Protein AF-A0A1E5V213-F1 (afdb_monomer_lite)

InterPro domains:
  IPR003428 Mitochondrial glycoprotein [PF02330] (109-192)
  IPR003428 Mitochondrial glycoprotein [PTHR10826] (112-193)
  IPR036561 Mitochondrial glycoprotein superfamily [G3DSA:3.10.280.10] (108-192)
  IPR036561 Mitochondrial glycoprotein superfamily [SSF54529] (109-192)

Radius of gyration: 32.39 Å; chains: 1; bounding box: 58×70×111 Å

pLDDT: mean 71.24, std 21.69, range [33.03, 98.0]

Sequence (194 aa):
MAFVSATAAASAFATLLISVPSAARAGAGAGVCPLPRRPILAPLCAVKGSNSVPVELESKVKGKKKKGSGAGNLPGALEVEIREAQEYLDSDQQEPIPENFPFEILDEDAFREEITIDDMLIVEKTEDDGEEKFPYEGPEFTELPVNVQKGLFKYLEQRGITLSATNYMHDYMVTKQAQEYIRWMTKLKDFVRQ

Structure (mmCIF, N/CA/C/O backbone):
data_AF-A0A1E5V213-F1
#
_entry.id   AF-A0A1E5V213-F1
#
loop_
_atom_site.group_PDB
_atom_site.id
_atom_site.type_symbol
_atom_site.label_atom_id
_atom_site.label_alt_id
_atom_site.label_comp_id
_atom_site.label_asym_id
_atom_site.label_entity_id
_atom_site.label_seq_id
_atom_site.pdbx_PDB_ins_code
_atom_site.Cartn_x
_atom_site.Cartn_y
_atom_site.Cartn_z
_atom_site.occupancy
_atom_site.B_iso_or_equiv
_atom_site.auth_seq_id
_atom_site.auth_comp_id
_atom_site.auth_asym_id
_atom_site.auth_atom_id
_atom_site.pdbx_PDB_model_num
ATOM 1 N N . MET A 1 1 ? 28.187 -7.361 63.265 1.00 45.62 1 MET A N 1
ATOM 2 C CA . MET A 1 1 ? 28.576 -7.556 61.854 1.00 45.62 1 MET A CA 1
ATOM 3 C C . MET A 1 1 ? 28.328 -9.011 61.502 1.00 45.62 1 MET A C 1
ATOM 5 O O . MET A 1 1 ? 29.011 -9.864 62.047 1.00 45.62 1 MET A O 1
ATOM 9 N N . ALA A 1 2 ? 27.312 -9.297 60.691 1.00 44.91 2 ALA A N 1
ATOM 10 C CA . ALA A 1 2 ? 27.028 -10.639 60.194 1.00 44.91 2 ALA A CA 1
ATOM 11 C C . ALA A 1 2 ? 26.656 -10.514 58.714 1.00 44.91 2 ALA A C 1
ATOM 13 O O . ALA A 1 2 ? 25.712 -9.808 58.365 1.00 44.91 2 ALA A O 1
ATOM 14 N N . PHE A 1 3 ? 27.478 -11.128 57.869 1.00 44.41 3 PHE A N 1
ATOM 15 C CA . PHE A 1 3 ? 27.312 -11.190 56.425 1.00 44.41 3 PHE A CA 1
ATOM 16 C C . PHE A 1 3 ? 26.165 -12.146 56.094 1.00 44.41 3 PHE A C 1
ATOM 18 O O . PHE A 1 3 ? 26.171 -13.288 56.550 1.00 44.41 3 PHE A O 1
ATOM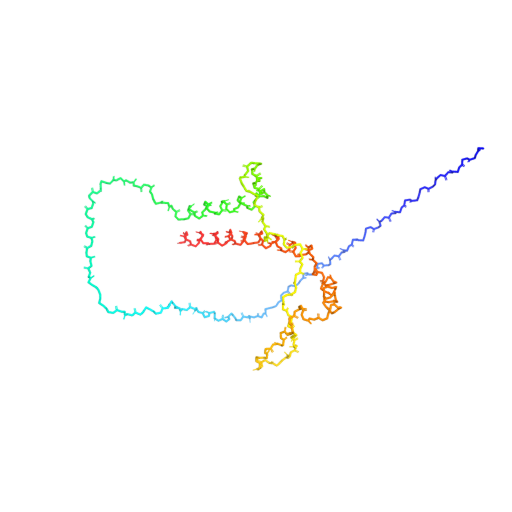 25 N N . VAL A 1 4 ? 25.204 -11.697 55.287 1.00 53.47 4 VAL A N 1
ATOM 26 C CA . VAL A 1 4 ? 24.221 -12.579 54.649 1.00 53.47 4 VAL A CA 1
ATOM 27 C C . VAL A 1 4 ? 24.616 -12.716 53.185 1.00 53.47 4 VAL A C 1
ATOM 29 O O . VAL A 1 4 ? 24.734 -11.734 52.457 1.00 53.47 4 VAL A O 1
ATOM 32 N N . SER A 1 5 ? 24.906 -13.960 52.819 1.00 49.53 5 SER A N 1
ATOM 33 C CA . SER A 1 5 ? 25.401 -14.406 51.521 1.00 49.53 5 SER A CA 1
ATOM 34 C C . SER A 1 5 ? 24.288 -14.416 50.470 1.00 49.53 5 SER A C 1
ATOM 36 O O . SER A 1 5 ? 23.166 -14.839 50.754 1.00 49.53 5 SER A O 1
ATOM 38 N N . ALA A 1 6 ? 24.614 -13.982 49.253 1.00 50.09 6 ALA A N 1
ATOM 39 C CA . ALA A 1 6 ? 23.757 -14.068 48.078 1.00 50.09 6 ALA A CA 1
ATOM 40 C C . ALA A 1 6 ? 23.869 -15.462 47.432 1.00 50.09 6 ALA A C 1
ATOM 42 O O . ALA A 1 6 ? 24.968 -15.972 47.229 1.00 50.09 6 ALA A O 1
ATOM 43 N N . THR A 1 7 ? 22.737 -16.066 47.070 1.00 55.94 7 THR A N 1
ATOM 44 C CA . THR A 1 7 ? 22.678 -17.241 46.186 1.00 55.94 7 THR A CA 1
ATOM 45 C C . THR A 1 7 ? 21.964 -16.843 44.903 1.00 55.94 7 THR A C 1
ATOM 47 O O . THR A 1 7 ? 20.811 -16.419 44.930 1.00 55.94 7 THR A O 1
ATOM 50 N N . ALA A 1 8 ? 22.679 -16.965 43.785 1.00 44.62 8 ALA A N 1
ATOM 51 C CA . ALA A 1 8 ? 22.157 -16.813 42.437 1.00 44.62 8 ALA A CA 1
ATOM 52 C C . ALA A 1 8 ? 21.662 -18.177 41.934 1.00 44.62 8 ALA A C 1
ATOM 54 O O . ALA A 1 8 ? 22.422 -19.145 41.927 1.00 44.62 8 ALA A O 1
ATOM 55 N N . ALA A 1 9 ? 20.402 -18.254 41.506 1.00 49.41 9 ALA A N 1
ATOM 56 C CA . ALA A 1 9 ? 19.849 -19.419 40.825 1.00 49.41 9 ALA A CA 1
ATOM 57 C C . ALA A 1 9 ? 19.765 -19.125 39.320 1.00 49.41 9 ALA A C 1
ATOM 59 O O . ALA A 1 9 ? 19.026 -18.242 38.892 1.00 49.41 9 ALA A O 1
ATOM 60 N N . ALA A 1 10 ? 20.549 -19.852 38.526 1.00 49.38 10 ALA A N 1
ATOM 61 C CA . ALA A 1 10 ? 20.502 -19.813 37.071 1.00 49.38 10 ALA A CA 1
ATOM 62 C C . ALA A 1 10 ? 19.335 -20.680 36.564 1.00 49.38 10 ALA A C 1
ATOM 64 O O . ALA A 1 10 ? 19.297 -21.880 36.832 1.00 49.38 10 ALA A O 1
ATOM 65 N N . SER A 1 11 ? 18.383 -20.092 35.833 1.00 52.41 11 SER A N 1
ATOM 66 C CA . SER A 1 11 ? 17.314 -20.836 35.157 1.00 52.41 11 SER A CA 1
ATOM 67 C C . SER A 1 11 ? 17.730 -21.156 33.719 1.00 52.41 11 SER A C 1
ATOM 69 O O . SER A 1 11 ? 17.902 -20.251 32.902 1.00 52.41 11 SER A O 1
ATOM 71 N N . ALA A 1 12 ? 17.886 -22.441 33.406 1.00 49.59 12 ALA A N 1
ATOM 72 C CA . ALA A 1 12 ? 18.128 -22.926 32.051 1.00 49.59 12 ALA A CA 1
ATOM 73 C C . ALA A 1 12 ? 16.838 -22.838 31.217 1.00 49.59 12 ALA A C 1
ATOM 75 O O . ALA A 1 12 ? 15.826 -23.442 31.568 1.00 49.59 12 ALA A O 1
ATOM 76 N N . PHE A 1 13 ? 16.873 -22.095 30.109 1.00 50.44 13 PHE A N 1
ATOM 77 C CA . PHE A 1 13 ? 15.801 -22.084 29.112 1.00 50.44 13 PHE A CA 1
ATOM 78 C C . PHE A 1 13 ? 16.027 -23.261 28.155 1.00 50.44 13 PHE A C 1
ATOM 80 O O . PHE A 1 13 ? 16.992 -23.281 27.393 1.00 50.44 13 PHE A O 1
ATOM 87 N N . ALA A 1 14 ? 15.167 -24.274 28.238 1.00 50.03 14 ALA A N 1
ATOM 88 C CA . ALA A 1 14 ? 15.182 -25.412 27.329 1.00 50.03 14 ALA A CA 1
ATOM 89 C C . ALA A 1 14 ? 14.636 -24.988 25.955 1.00 50.03 14 ALA A C 1
ATOM 91 O O . ALA A 1 14 ? 13.493 -24.552 25.832 1.00 50.03 14 ALA A O 1
ATOM 92 N N . THR A 1 15 ? 15.457 -25.113 24.917 1.00 49.22 15 THR A N 1
ATOM 93 C CA . THR A 1 15 ? 15.076 -24.914 23.517 1.00 49.22 15 THR A CA 1
ATOM 94 C C . THR A 1 15 ? 14.225 -26.089 23.029 1.00 49.22 15 THR A C 1
ATOM 96 O O . THR A 1 15 ? 14.705 -27.211 22.883 1.00 49.22 15 THR A O 1
ATOM 99 N N . LEU A 1 16 ? 12.943 -25.832 22.755 1.00 49.44 16 LEU A N 1
ATOM 100 C CA . LEU A 1 16 ? 12.055 -26.766 22.061 1.00 49.44 16 LEU A CA 1
ATOM 101 C C . LEU A 1 16 ? 12.321 -26.686 20.550 1.00 49.44 16 LEU A C 1
ATOM 103 O O . LEU A 1 16 ? 11.914 -25.738 19.883 1.00 49.44 16 LEU A O 1
ATOM 107 N N . LEU A 1 17 ? 13.020 -27.685 20.011 1.00 52.16 17 LEU A N 1
ATOM 108 C CA . LEU A 1 17 ? 13.173 -27.880 18.570 1.00 52.16 17 LEU A CA 1
ATOM 109 C C . LEU A 1 17 ? 11.899 -28.531 18.018 1.00 52.16 17 LEU A C 1
ATOM 111 O O . LEU A 1 17 ? 11.637 -29.709 18.262 1.00 52.16 17 LEU A O 1
ATOM 115 N N . ILE A 1 18 ? 11.104 -27.766 17.272 1.00 48.41 18 ILE A N 1
ATOM 116 C CA . ILE A 1 18 ? 9.956 -28.291 16.527 1.00 48.41 18 ILE A CA 1
ATOM 117 C C . ILE A 1 18 ? 10.491 -28.963 15.258 1.00 48.41 18 ILE A C 1
ATOM 119 O O . ILE A 1 18 ? 10.960 -28.311 14.328 1.00 48.41 18 ILE A O 1
ATOM 123 N N . SER A 1 19 ? 10.449 -30.294 15.253 1.00 41.88 19 SER A N 1
ATOM 124 C CA . SER A 1 19 ? 10.748 -31.141 14.100 1.00 41.88 19 SER A CA 1
ATOM 125 C C . SER A 1 19 ? 9.571 -31.108 13.119 1.00 41.88 19 SER A C 1
ATOM 127 O O . SER A 1 19 ? 8.451 -31.463 13.482 1.00 41.88 19 SER A O 1
ATOM 129 N N . VAL A 1 20 ? 9.816 -30.676 11.880 1.00 53.53 20 VAL A N 1
ATOM 130 C CA . VAL A 1 20 ? 8.844 -30.752 10.779 1.00 53.53 20 VAL A CA 1
ATOM 131 C C . VAL A 1 20 ? 9.075 -32.064 10.018 1.00 53.53 20 VAL A C 1
ATOM 133 O O . VAL A 1 20 ? 10.189 -32.279 9.533 1.00 53.53 20 VAL A O 1
ATOM 136 N N . PRO A 1 21 ? 8.073 -32.952 9.877 1.00 49.56 21 PRO A N 1
ATOM 137 C CA . PRO A 1 21 ? 8.229 -34.144 9.061 1.00 49.56 21 PRO A CA 1
ATOM 138 C C . PRO A 1 21 ? 8.134 -33.805 7.568 1.00 49.56 21 PRO A C 1
ATOM 140 O O . PRO A 1 21 ? 7.175 -33.200 7.093 1.00 49.56 21 PRO A O 1
ATOM 143 N N . SER A 1 22 ? 9.150 -34.252 6.833 1.00 41.03 22 SER A N 1
ATOM 144 C CA . SER A 1 22 ? 9.181 -34.337 5.375 1.00 41.03 22 SER A CA 1
ATOM 145 C C . SER A 1 22 ? 8.297 -35.497 4.910 1.00 41.03 22 SER A C 1
ATOM 147 O O . SER A 1 22 ? 8.517 -36.641 5.309 1.00 41.03 22 SER A O 1
ATOM 149 N N . ALA A 1 23 ? 7.310 -35.213 4.059 1.00 45.88 23 ALA A N 1
ATOM 150 C CA . ALA A 1 23 ? 6.500 -36.223 3.388 1.00 45.88 23 ALA A CA 1
ATOM 151 C C . ALA A 1 23 ? 6.663 -36.086 1.870 1.00 45.88 23 ALA A C 1
ATOM 153 O O . ALA A 1 23 ? 6.083 -35.212 1.231 1.00 45.88 23 ALA A 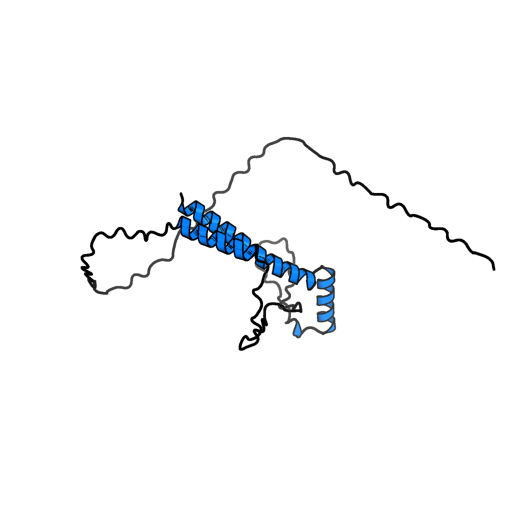O 1
ATOM 154 N N . ALA A 1 24 ? 7.467 -36.981 1.300 1.00 40.44 24 ALA A N 1
ATOM 155 C CA . ALA A 1 24 ? 7.535 -37.241 -0.129 1.00 40.44 24 ALA A CA 1
ATOM 156 C C . ALA A 1 24 ? 6.692 -38.481 -0.464 1.00 40.44 24 ALA A C 1
ATOM 158 O O . ALA A 1 24 ? 6.884 -39.530 0.149 1.00 40.44 24 ALA A O 1
ATOM 159 N N . ARG A 1 25 ? 5.794 -38.359 -1.451 1.00 41.91 25 ARG A N 1
ATOM 160 C CA . ARG A 1 25 ? 5.299 -39.409 -2.375 1.00 41.91 25 ARG A CA 1
ATOM 161 C C . ARG A 1 25 ? 4.272 -38.754 -3.312 1.00 41.91 25 ARG A C 1
ATOM 163 O O . ARG A 1 25 ? 3.269 -38.238 -2.851 1.00 41.91 25 ARG A O 1
ATOM 170 N N . ALA A 1 26 ? 4.605 -38.490 -4.574 1.00 33.03 26 ALA A N 1
ATOM 171 C CA . ALA A 1 26 ? 4.600 -39.413 -5.716 1.00 33.03 26 ALA A CA 1
ATOM 172 C C . ALA A 1 26 ? 3.190 -39.867 -6.155 1.00 33.03 26 ALA A C 1
ATOM 174 O O . ALA A 1 26 ? 2.663 -40.842 -5.634 1.00 33.03 26 ALA A O 1
ATOM 175 N N . GLY A 1 27 ? 2.678 -39.185 -7.190 1.00 34.81 27 GLY A N 1
ATOM 176 C CA . GLY A 1 27 ? 2.024 -39.785 -8.361 1.00 34.81 27 GLY A CA 1
ATOM 177 C C . GLY A 1 27 ? 0.526 -40.093 -8.295 1.00 34.81 27 GLY A C 1
ATOM 178 O O . GLY A 1 27 ? 0.130 -41.056 -7.658 1.00 34.81 27 GLY A O 1
ATOM 179 N N . ALA A 1 28 ? -0.271 -39.370 -9.089 1.00 38.12 28 ALA A N 1
ATOM 180 C CA . ALA A 1 28 ? -1.232 -39.927 -10.057 1.00 38.12 28 ALA A CA 1
ATOM 181 C C . ALA A 1 28 ? -1.963 -38.780 -10.774 1.00 38.12 28 ALA A C 1
ATOM 183 O O . ALA A 1 28 ? -2.358 -37.797 -10.155 1.00 38.12 28 ALA A O 1
ATOM 184 N N . GLY A 1 29 ? -2.082 -38.891 -12.096 1.00 37.91 29 GLY A N 1
ATOM 185 C CA . GLY A 1 29 ? -2.624 -37.853 -12.962 1.00 37.91 29 GLY A CA 1
ATOM 186 C C . GLY A 1 29 ? -4.140 -37.678 -12.875 1.00 37.91 29 GLY A C 1
ATOM 187 O O . GLY A 1 29 ? -4.888 -38.629 -12.677 1.00 37.91 29 GLY A O 1
ATOM 188 N N . ALA A 1 30 ? -4.573 -36.451 -13.138 1.00 44.12 30 ALA A N 1
ATOM 189 C CA . ALA A 1 30 ? -5.883 -36.138 -13.684 1.00 44.12 30 ALA A CA 1
ATOM 190 C C . ALA A 1 30 ? -5.705 -34.906 -14.578 1.00 44.12 30 ALA A C 1
ATOM 192 O O . ALA A 1 30 ? -5.242 -33.858 -14.128 1.00 44.12 30 ALA A O 1
ATOM 193 N N . GLY A 1 31 ? -5.976 -35.076 -15.872 1.00 40.81 31 GLY A N 1
ATOM 194 C CA . GLY A 1 31 ? -5.899 -34.013 -16.862 1.00 40.81 31 GLY A CA 1
ATOM 195 C C . GLY A 1 31 ? -6.952 -32.949 -16.583 1.00 40.81 31 GLY A C 1
ATOM 196 O O . GLY A 1 31 ? -8.145 -33.238 -16.585 1.00 40.81 31 GLY A O 1
ATOM 197 N N . VAL A 1 32 ? -6.502 -31.717 -16.372 1.00 41.78 32 VAL A N 1
ATOM 198 C CA . VAL A 1 32 ? -7.363 -30.537 -16.369 1.00 41.78 32 VAL A CA 1
ATOM 199 C C . VAL A 1 32 ? -7.188 -29.858 -17.720 1.00 41.78 32 VAL A C 1
ATOM 201 O O . VAL A 1 32 ? -6.111 -29.362 -18.051 1.00 41.78 32 VAL A O 1
ATOM 204 N N . CYS A 1 33 ? -8.246 -29.898 -18.527 1.00 45.31 33 CYS A N 1
ATOM 205 C CA . CYS A 1 33 ? -8.347 -29.181 -19.790 1.00 45.31 33 CYS A CA 1
ATOM 206 C C . CYS A 1 33 ? -8.250 -27.664 -19.540 1.00 45.31 33 CYS A C 1
ATOM 208 O O . CYS A 1 33 ? -9.067 -27.130 -18.787 1.00 45.31 33 CYS A O 1
ATOM 210 N N . PRO A 1 34 ? -7.318 -26.933 -20.174 1.00 44.84 34 PRO A N 1
ATOM 211 C CA . PRO A 1 34 ? -7.336 -25.478 -20.137 1.00 44.84 34 PRO A CA 1
ATOM 212 C C . PRO A 1 34 ? -8.502 -24.963 -20.991 1.00 44.84 34 PRO A C 1
ATOM 214 O O . PRO A 1 34 ? -8.556 -25.203 -22.198 1.00 44.84 34 PRO A O 1
ATOM 217 N N . LEU A 1 35 ? -9.439 -24.255 -20.361 1.00 51.28 35 LEU A N 1
ATOM 218 C CA . LEU A 1 35 ? -10.490 -23.499 -21.044 1.00 51.28 35 LEU A CA 1
ATOM 219 C C . LEU A 1 35 ? -9.864 -22.427 -21.961 1.00 51.28 35 LEU A C 1
ATOM 221 O O . LEU A 1 35 ? -8.901 -21.764 -21.558 1.00 51.28 35 LEU A O 1
ATOM 225 N N . PRO A 1 36 ? -10.394 -22.213 -23.179 1.00 44.53 36 PRO A N 1
ATOM 226 C CA . PRO A 1 36 ? -9.850 -21.229 -24.103 1.00 44.53 36 PRO A CA 1
ATOM 227 C C . PRO A 1 36 ? -10.092 -19.810 -23.576 1.00 44.53 36 PRO A C 1
ATOM 229 O O . PRO A 1 36 ? -11.229 -19.348 -23.459 1.00 44.53 36 PRO A O 1
ATOM 232 N N . ARG A 1 37 ? -9.000 -19.097 -23.278 1.00 49.28 37 ARG A N 1
ATOM 233 C CA . ARG A 1 37 ? -9.014 -17.653 -23.024 1.00 49.28 37 ARG A CA 1
ATOM 234 C C . ARG A 1 37 ? -9.517 -16.942 -24.279 1.00 49.28 37 ARG A C 1
ATOM 236 O O . ARG A 1 37 ? -8.886 -17.006 -25.332 1.00 49.28 37 ARG A O 1
ATOM 243 N N . ARG A 1 38 ? -10.667 -16.281 -24.157 1.00 48.47 38 ARG A N 1
ATOM 244 C CA . ARG A 1 38 ? -11.228 -15.419 -25.200 1.00 48.47 38 ARG A CA 1
ATOM 245 C C . ARG A 1 38 ? -10.280 -14.233 -25.434 1.00 48.47 38 ARG A C 1
ATOM 247 O O . ARG A 1 38 ? -9.925 -13.569 -24.460 1.00 48.47 38 ARG A O 1
ATOM 254 N N . PRO A 1 39 ? -9.875 -13.942 -26.679 1.00 44.28 39 PRO A N 1
ATOM 255 C CA . PRO A 1 39 ? -9.173 -12.706 -26.987 1.00 44.28 39 PRO A CA 1
ATOM 256 C C . PRO A 1 39 ? -10.162 -11.538 -26.906 1.00 44.28 39 PRO A C 1
ATOM 258 O O . PRO A 1 39 ? -11.197 -11.544 -27.572 1.00 44.28 39 PRO A O 1
ATOM 261 N N . ILE A 1 40 ? -9.849 -10.536 -26.086 1.00 53.84 40 ILE A N 1
ATOM 262 C CA . ILE A 1 40 ? -10.532 -9.241 -26.127 1.00 53.84 40 ILE A CA 1
ATOM 263 C C . ILE A 1 40 ? -10.012 -8.528 -27.373 1.00 53.84 40 ILE A C 1
ATOM 265 O O . ILE A 1 40 ? -8.877 -8.058 -27.411 1.00 53.84 40 ILE A O 1
ATOM 269 N N . LEU A 1 41 ? -10.837 -8.513 -28.416 1.00 43.69 41 LEU A N 1
ATOM 270 C CA . LEU A 1 41 ? -10.593 -7.794 -29.657 1.00 43.69 41 LEU A CA 1
ATOM 271 C C . LEU A 1 41 ? -11.598 -6.644 -29.730 1.00 43.69 41 LEU A C 1
ATOM 273 O O . LEU A 1 41 ? -12.791 -6.892 -29.870 1.00 43.69 41 LEU A O 1
ATOM 277 N N . ALA A 1 42 ? -11.110 -5.410 -29.605 1.00 48.34 42 ALA A N 1
ATOM 278 C CA . ALA A 1 42 ? -11.283 -4.336 -30.591 1.00 48.34 42 ALA A CA 1
ATOM 279 C C . ALA A 1 42 ? -11.208 -2.937 -29.938 1.00 48.34 42 ALA A C 1
ATOM 281 O O . ALA A 1 42 ? -11.854 -2.695 -28.918 1.00 48.34 42 ALA A O 1
ATOM 282 N N . PRO A 1 43 ? -10.463 -1.996 -30.546 1.00 53.88 43 PRO A N 1
ATOM 283 C CA . PRO A 1 43 ? -10.522 -0.580 -30.214 1.00 53.88 43 PRO A CA 1
ATOM 284 C C . PRO A 1 43 ? -11.801 0.073 -30.766 1.00 53.88 43 PRO A C 1
ATOM 286 O O . PRO A 1 43 ? -12.393 -0.385 -31.745 1.00 53.88 43 PRO A O 1
ATOM 289 N N . LEU A 1 44 ? -12.201 1.162 -30.110 1.00 46.34 44 LEU A N 1
ATOM 290 C CA . LEU A 1 44 ? -13.383 1.980 -30.382 1.00 46.34 44 LEU A CA 1
ATOM 291 C C . LEU A 1 44 ? -13.502 2.391 -31.863 1.00 46.34 44 LEU A C 1
ATOM 293 O O . LEU A 1 44 ? -12.528 2.796 -32.499 1.00 46.34 44 LEU A O 1
ATOM 297 N N . CYS A 1 45 ? -14.720 2.307 -32.404 1.00 39.94 45 CYS A N 1
ATOM 298 C CA . CYS A 1 45 ? -15.043 2.699 -33.772 1.00 39.94 45 CYS A CA 1
ATOM 299 C C . CYS A 1 45 ? -14.787 4.194 -34.021 1.00 39.94 45 CYS A C 1
ATOM 301 O O . CYS A 1 45 ? -15.269 5.057 -33.290 1.00 39.94 45 CYS A O 1
ATOM 303 N N . ALA A 1 46 ? -14.087 4.492 -35.117 1.00 42.62 46 ALA A N 1
ATOM 304 C CA . ALA A 1 46 ? -13.929 5.837 -35.651 1.00 42.62 46 ALA A CA 1
ATOM 305 C C . ALA A 1 46 ? -15.255 6.349 -36.241 1.00 42.62 46 ALA A C 1
ATOM 307 O O . ALA A 1 46 ? -15.823 5.733 -37.147 1.00 42.62 46 ALA A O 1
ATOM 308 N N . VAL A 1 47 ? -15.729 7.502 -35.762 1.00 40.03 47 VAL A N 1
ATOM 309 C CA . VAL A 1 47 ? -16.827 8.239 -36.395 1.00 40.03 47 VAL A CA 1
ATOM 310 C C . VAL A 1 47 ? -16.301 8.943 -37.650 1.00 40.03 47 VAL A C 1
ATOM 312 O O . VAL A 1 47 ? -15.341 9.711 -37.613 1.00 40.03 47 VAL A O 1
ATOM 315 N N . LYS A 1 48 ? -16.916 8.644 -38.794 1.00 41.88 48 LYS A N 1
ATOM 316 C CA . LYS A 1 48 ? -16.600 9.248 -40.090 1.00 41.88 48 LYS A CA 1
ATOM 317 C C . LYS A 1 48 ? -17.344 10.579 -40.212 1.00 41.88 48 LYS A C 1
ATOM 319 O O . LYS A 1 48 ? -18.518 10.600 -40.563 1.00 41.88 48 LYS A O 1
ATOM 324 N N . GLY A 1 49 ? -16.658 11.675 -39.899 1.00 34.69 49 GLY A N 1
ATOM 325 C CA . GLY A 1 49 ? -17.099 13.036 -40.202 1.00 34.69 49 GLY A CA 1
ATOM 326 C C . GLY A 1 49 ? -16.580 13.473 -41.570 1.00 34.69 49 GLY A C 1
ATOM 327 O O . GLY A 1 49 ? -15.388 13.377 -41.851 1.00 34.69 49 GLY A O 1
ATOM 328 N N . SER A 1 50 ? -17.490 13.902 -42.437 1.00 46.72 50 SER A N 1
ATOM 329 C CA . SER A 1 50 ? -17.217 14.323 -43.808 1.00 46.72 50 SER A CA 1
ATOM 330 C C . SER A 1 50 ? -16.554 15.706 -43.889 1.00 46.72 50 SER A C 1
ATOM 332 O O . SER A 1 50 ? -16.972 16.641 -43.215 1.00 46.72 50 SER A O 1
ATOM 334 N N . ASN A 1 51 ? -15.627 15.817 -44.848 1.00 46.91 51 ASN A N 1
ATOM 335 C CA . ASN A 1 51 ? -15.168 17.018 -45.559 1.00 46.91 51 ASN A CA 1
ATOM 336 C C . ASN A 1 51 ? -14.175 17.949 -44.842 1.00 46.91 51 ASN A C 1
ATOM 338 O O . ASN A 1 51 ? -14.555 18.977 -44.287 1.00 46.91 51 ASN A O 1
ATOM 342 N N . SER A 1 52 ? -12.878 17.705 -45.039 1.00 48.41 52 SER A N 1
ATOM 343 C CA . SER A 1 52 ? -11.904 18.798 -45.107 1.00 48.41 52 SER A CA 1
ATOM 344 C C . SER A 1 52 ? -10.769 18.487 -46.091 1.00 48.41 52 SER A C 1
ATOM 346 O O . SER A 1 52 ? -10.331 17.353 -46.261 1.00 48.41 52 SER A O 1
ATOM 348 N N . VAL A 1 53 ? -10.406 19.537 -46.821 1.00 50.31 53 VAL A N 1
ATOM 349 C CA . VAL A 1 53 ? -9.474 19.635 -47.953 1.00 50.31 53 VAL A CA 1
ATOM 350 C C . VAL A 1 53 ? -8.074 19.104 -47.595 1.00 50.31 53 VAL A C 1
ATOM 352 O O . VAL A 1 53 ? -7.620 19.355 -46.478 1.00 50.31 53 VAL A O 1
ATOM 355 N N . PRO A 1 54 ? -7.340 18.436 -48.510 1.00 39.75 54 PRO A N 1
ATOM 356 C CA . PRO A 1 54 ? -5.946 18.097 -48.254 1.00 39.75 54 PRO A CA 1
ATOM 357 C C . PRO A 1 54 ? -5.101 19.377 -48.300 1.00 39.75 54 PRO A C 1
ATOM 359 O O . PRO A 1 54 ? -4.934 19.990 -49.353 1.00 39.75 54 PRO A O 1
ATOM 362 N N . VAL A 1 55 ? -4.580 19.799 -47.148 1.00 44.19 55 VAL A N 1
ATOM 363 C CA . VAL A 1 55 ? -3.521 20.810 -47.083 1.00 44.19 55 VAL A CA 1
ATOM 364 C C . VAL A 1 55 ? -2.194 20.093 -47.305 1.00 44.19 55 VAL A C 1
ATOM 366 O O . VAL A 1 55 ? -1.687 19.385 -46.438 1.00 44.19 55 VAL A O 1
ATOM 369 N N . GLU A 1 56 ? -1.664 20.255 -48.509 1.00 42.19 56 GLU A N 1
ATOM 370 C CA . GLU A 1 56 ? -0.340 19.801 -48.909 1.00 42.19 56 GLU A CA 1
ATOM 371 C C . GLU A 1 56 ? 0.713 20.721 -48.273 1.00 42.19 56 GLU A C 1
ATOM 373 O O . GLU A 1 56 ? 0.851 21.889 -48.637 1.00 42.19 56 GLU A O 1
ATOM 378 N N . LEU A 1 57 ? 1.431 20.214 -47.269 1.00 47.69 57 LEU A N 1
ATOM 379 C CA . LEU A 1 57 ? 2.571 20.906 -46.667 1.00 47.69 57 LEU A CA 1
ATOM 380 C C . LEU A 1 57 ? 3.860 20.303 -47.223 1.00 47.69 57 LEU A C 1
ATOM 382 O O . LEU A 1 57 ? 4.484 19.434 -46.612 1.00 47.69 57 LEU A O 1
ATOM 386 N N . GLU A 1 58 ? 4.267 20.769 -48.401 1.00 48.50 58 GLU A N 1
ATOM 387 C CA . GLU A 1 58 ? 5.565 20.419 -48.967 1.00 48.50 58 GLU A CA 1
ATOM 388 C C . GLU A 1 58 ? 6.690 21.118 -48.185 1.00 48.50 58 GLU A C 1
ATOM 390 O O . GLU A 1 58 ? 7.032 22.277 -48.423 1.00 48.50 58 GLU A O 1
ATOM 395 N N . SER A 1 59 ? 7.309 20.405 -47.242 1.00 54.31 59 SER A N 1
ATOM 396 C CA . SER A 1 59 ? 8.539 20.855 -46.582 1.00 54.31 59 SER A CA 1
ATOM 397 C C . SER A 1 59 ? 9.760 20.353 -47.353 1.00 54.31 59 SER A C 1
ATOM 399 O O . SER A 1 59 ? 10.339 19.296 -47.102 1.00 54.31 59 SER A O 1
ATOM 401 N N . LYS A 1 60 ? 10.183 21.139 -48.343 1.00 45.38 60 LYS A N 1
ATOM 402 C CA . LYS A 1 60 ? 11.404 20.870 -49.105 1.00 45.38 60 LYS A CA 1
ATOM 403 C C . LYS A 1 60 ? 12.615 21.411 -48.343 1.00 45.38 60 LYS A C 1
ATOM 405 O O . LYS A 1 60 ? 13.076 22.517 -48.606 1.00 45.38 60 LYS A O 1
ATOM 410 N N . VAL A 1 61 ? 13.167 20.623 -47.416 1.00 44.84 61 VAL A N 1
ATOM 411 C CA . VAL A 1 61 ? 14.490 20.901 -46.832 1.00 44.84 61 VAL A CA 1
ATOM 412 C C . VAL A 1 61 ? 15.539 19.956 -47.417 1.00 44.84 61 VAL A C 1
ATOM 414 O O . VAL A 1 61 ? 15.562 18.749 -47.183 1.00 44.84 61 VAL A O 1
ATOM 417 N N . LYS A 1 62 ? 16.441 20.520 -48.227 1.00 48.53 62 LYS A N 1
ATOM 418 C CA . LYS A 1 62 ? 17.622 19.831 -48.755 1.00 48.53 62 LYS A CA 1
ATOM 419 C C . LYS A 1 62 ? 18.670 19.730 -47.641 1.00 48.53 62 LYS A C 1
ATOM 421 O O . LYS A 1 62 ? 19.575 20.552 -47.545 1.00 48.53 62 LYS A O 1
ATOM 426 N N . GLY A 1 63 ? 18.525 18.723 -46.783 1.00 44.53 63 GLY A N 1
ATOM 427 C CA . GLY A 1 63 ? 19.462 18.413 -45.706 1.00 44.53 63 GLY A CA 1
ATOM 428 C C . GLY A 1 63 ? 20.556 17.448 -46.155 1.00 44.53 63 GLY A C 1
ATOM 429 O O . GLY A 1 63 ? 20.293 16.304 -46.517 1.00 44.53 63 GLY A O 1
ATOM 430 N N . LYS A 1 64 ? 21.805 17.919 -46.120 1.00 45.06 64 LYS A N 1
ATOM 431 C CA . LYS A 1 64 ? 23.032 17.113 -46.194 1.00 45.06 64 LYS A CA 1
ATOM 432 C C . LYS A 1 64 ? 22.925 15.875 -45.294 1.00 45.06 64 LYS A C 1
ATOM 434 O O . LYS A 1 64 ? 22.473 15.973 -44.157 1.00 45.06 64 LYS A O 1
ATOM 439 N N . LYS A 1 65 ? 23.441 14.744 -45.781 1.00 50.66 65 LYS A N 1
ATOM 440 C CA . LYS A 1 65 ? 23.646 13.487 -45.045 1.00 50.66 65 LYS A CA 1
ATOM 441 C C . LYS A 1 65 ? 24.571 13.736 -43.839 1.00 50.66 65 LYS A C 1
ATOM 443 O O . LYS A 1 65 ? 25.774 13.515 -43.909 1.00 50.66 65 LYS A O 1
ATOM 448 N N . LYS A 1 66 ? 24.024 14.228 -42.730 1.00 45.72 66 LYS A N 1
ATOM 449 C CA . LYS A 1 66 ? 24.631 14.092 -41.409 1.00 45.72 66 LYS A CA 1
ATOM 450 C C . LYS A 1 66 ? 23.986 12.850 -40.825 1.00 45.72 66 LYS A C 1
ATOM 452 O O . LYS A 1 66 ? 22.773 12.816 -40.649 1.00 45.72 66 LYS A O 1
ATOM 457 N N . LYS A 1 67 ? 24.792 11.808 -40.615 1.00 51.25 67 LYS A N 1
ATOM 458 C CA . LYS A 1 67 ? 24.428 10.627 -39.831 1.00 51.25 67 LYS A CA 1
ATOM 459 C C . LYS A 1 67 ? 24.100 11.140 -38.430 1.00 51.25 67 LYS A C 1
ATOM 461 O O . LYS A 1 67 ? 24.981 11.273 -37.588 1.00 51.25 67 LYS A O 1
ATOM 466 N N . GLY A 1 68 ? 22.856 11.565 -38.244 1.00 38.47 68 GLY A N 1
ATOM 467 C CA . GLY A 1 68 ? 22.296 11.876 -36.949 1.00 38.47 68 GLY A CA 1
ATOM 468 C C . GLY A 1 68 ? 22.233 10.559 -36.211 1.00 38.47 68 GLY A C 1
ATOM 469 O O . GLY A 1 68 ? 21.325 9.764 -36.426 1.00 38.47 68 GLY A O 1
ATOM 470 N N . SER A 1 69 ? 23.253 10.306 -35.401 1.00 48.12 69 SER A N 1
ATOM 471 C CA . SER A 1 69 ? 23.236 9.317 -34.332 1.00 48.12 69 SER A CA 1
ATOM 472 C C . SER A 1 69 ? 22.236 9.786 -33.271 1.00 48.12 69 SER A C 1
ATOM 474 O O . SER A 1 69 ? 22.620 10.207 -32.191 1.00 48.12 69 SER A O 1
ATOM 476 N N . GLY A 1 70 ? 20.963 9.839 -33.651 1.00 47.69 70 GLY A N 1
ATOM 477 C CA . GLY A 1 70 ? 19.842 10.302 -32.839 1.00 47.69 70 GLY A CA 1
ATOM 478 C C . GLY A 1 70 ? 18.707 9.284 -32.813 1.00 47.69 70 GLY A C 1
ATOM 479 O O . GLY A 1 70 ? 17.585 9.631 -32.477 1.00 47.69 70 GLY A O 1
ATOM 480 N N . ALA A 1 71 ? 18.982 8.034 -33.190 1.00 49.69 71 ALA A N 1
ATOM 481 C CA . ALA A 1 71 ? 18.107 6.919 -32.873 1.00 49.69 71 ALA A CA 1
ATOM 482 C C . ALA A 1 71 ? 18.505 6.435 -31.480 1.00 49.69 71 ALA A C 1
ATOM 484 O O . ALA A 1 71 ? 19.335 5.537 -31.342 1.00 49.69 71 ALA A O 1
ATOM 485 N N . GLY A 1 72 ? 17.984 7.100 -30.446 1.00 62.50 72 GLY A N 1
ATOM 486 C CA . GLY A 1 72 ? 17.978 6.516 -29.112 1.00 62.50 72 GLY A CA 1
ATOM 487 C C . GLY A 1 72 ? 17.315 5.148 -29.229 1.00 62.50 72 GLY A C 1
ATOM 488 O O . GLY A 1 72 ? 16.158 5.052 -29.631 1.00 62.50 72 GLY A O 1
ATOM 489 N N . ASN A 1 73 ? 18.085 4.088 -29.007 1.00 84.06 73 ASN A N 1
ATOM 490 C CA . ASN A 1 73 ? 17.578 2.727 -29.039 1.00 84.06 73 ASN A CA 1
ATOM 491 C C . ASN A 1 73 ? 16.494 2.623 -27.959 1.00 84.06 73 ASN A C 1
ATOM 493 O O . ASN A 1 73 ? 16.819 2.802 -26.790 1.00 84.06 73 ASN A O 1
ATOM 497 N N . LEU A 1 74 ? 15.233 2.380 -28.336 1.00 88.69 74 LEU A N 1
ATOM 498 C CA . LEU A 1 74 ? 14.110 2.311 -27.392 1.00 88.69 74 LEU A CA 1
ATOM 499 C C . LEU A 1 74 ? 14.387 1.345 -26.220 1.00 88.69 74 LEU A C 1
ATOM 501 O O . LEU A 1 74 ? 14.200 1.771 -25.085 1.00 88.69 74 LEU A O 1
ATOM 505 N N . PRO A 1 75 ? 14.925 0.125 -26.440 1.00 90.94 75 PRO A N 1
ATOM 506 C CA . PRO A 1 75 ? 15.435 -0.713 -25.357 1.00 90.94 75 PRO A CA 1
ATOM 507 C C . PRO A 1 75 ? 16.369 0.042 -24.404 1.00 90.94 75 PRO A C 1
ATOM 509 O O . PRO A 1 75 ? 16.106 0.084 -23.209 1.00 90.94 75 PRO A O 1
ATOM 512 N N . GLY A 1 76 ? 17.366 0.752 -24.946 1.00 91.81 76 GLY A N 1
ATOM 513 C CA . GLY A 1 76 ? 18.334 1.523 -24.164 1.00 91.81 76 GLY A CA 1
ATOM 514 C C . GLY A 1 76 ? 17.706 2.634 -23.323 1.00 91.81 76 GLY A C 1
ATOM 515 O O . GLY A 1 76 ? 18.173 2.892 -22.220 1.00 91.81 76 GLY A O 1
ATOM 516 N N . ALA A 1 77 ? 16.635 3.268 -23.808 1.00 93.44 77 ALA A N 1
ATOM 517 C CA . ALA A 1 77 ? 15.874 4.236 -23.019 1.00 93.44 77 ALA A CA 1
ATOM 518 C C . ALA A 1 77 ? 15.129 3.557 -21.854 1.00 93.44 77 ALA A C 1
ATOM 520 O O . ALA A 1 77 ? 15.156 4.062 -20.737 1.00 93.44 77 ALA A O 1
ATOM 521 N N . LEU A 1 78 ? 14.536 2.380 -22.089 1.00 95.06 78 LEU A N 1
ATOM 522 C CA . LEU A 1 78 ? 13.882 1.588 -21.041 1.00 95.06 78 LEU A CA 1
ATOM 523 C C . LEU A 1 78 ? 14.892 1.068 -20.007 1.00 95.06 78 LEU A C 1
ATOM 525 O O . LEU A 1 78 ? 14.587 1.024 -18.821 1.00 95.06 78 LEU A O 1
ATOM 529 N N . GLU A 1 79 ? 16.103 0.694 -20.429 1.00 94.31 79 GLU A N 1
ATOM 530 C CA . GLU A 1 79 ? 17.187 0.325 -19.514 1.00 94.31 79 GLU A CA 1
ATOM 531 C C . GLU A 1 79 ? 17.606 1.483 -18.594 1.00 94.31 79 GLU A C 1
ATOM 533 O O . GLU A 1 79 ? 17.885 1.246 -17.418 1.00 94.31 79 GLU A O 1
ATOM 538 N N . VAL A 1 80 ? 17.656 2.716 -19.112 1.00 95.69 80 VAL A N 1
ATOM 539 C CA . VAL A 1 80 ? 17.975 3.908 -18.307 1.00 95.69 80 VAL A CA 1
ATOM 540 C C . VAL A 1 80 ? 16.896 4.152 -17.258 1.00 95.69 80 VAL A C 1
ATOM 542 O O . VAL A 1 80 ? 17.241 4.309 -16.091 1.00 95.69 80 VAL A O 1
ATOM 545 N N . GLU A 1 81 ? 15.628 4.099 -17.661 1.00 94.44 81 GLU A N 1
ATOM 546 C CA . GLU A 1 81 ? 14.474 4.267 -16.771 1.00 94.44 81 GLU A CA 1
ATOM 547 C C . GLU A 1 81 ? 14.440 3.198 -15.664 1.00 94.44 81 GLU A C 1
ATOM 549 O O . GLU A 1 81 ? 14.281 3.514 -14.491 1.00 94.44 81 GLU A O 1
ATOM 554 N N . ILE A 1 82 ? 14.662 1.921 -16.005 1.00 96.00 82 ILE A N 1
ATOM 555 C CA . ILE A 1 82 ? 14.711 0.825 -15.019 1.00 96.00 82 ILE A CA 1
ATOM 556 C C . ILE A 1 82 ? 15.819 1.048 -13.988 1.00 96.00 82 ILE A C 1
ATOM 558 O O . ILE A 1 82 ? 15.621 0.793 -12.803 1.00 96.00 82 ILE A O 1
ATOM 562 N N . ARG A 1 83 ? 16.998 1.490 -14.439 1.00 94.81 83 ARG A N 1
ATOM 563 C CA . ARG A 1 83 ? 18.136 1.760 -13.555 1.00 94.81 83 ARG A CA 1
ATOM 564 C C . ARG A 1 83 ? 17.822 2.906 -12.597 1.00 94.81 83 ARG A C 1
ATOM 566 O O . ARG A 1 83 ? 18.131 2.794 -11.420 1.00 94.81 83 ARG A O 1
ATOM 573 N N . GLU A 1 84 ? 17.229 3.977 -13.106 1.00 92.62 84 GLU A N 1
ATOM 574 C CA . GLU A 1 84 ? 16.842 5.135 -12.302 1.00 92.62 84 GLU A CA 1
ATOM 575 C C . GLU A 1 84 ? 15.767 4.761 -11.271 1.00 92.62 84 GLU A C 1
ATOM 577 O O . GLU A 1 84 ? 15.921 5.037 -10.088 1.00 92.62 84 GLU A O 1
ATOM 582 N N . ALA A 1 85 ? 14.742 4.006 -11.672 1.00 91.50 85 ALA A N 1
ATOM 583 C CA . ALA A 1 85 ? 13.730 3.483 -10.754 1.00 91.50 85 ALA A CA 1
ATOM 584 C C . ALA A 1 85 ? 14.315 2.577 -9.654 1.00 91.50 85 ALA A C 1
ATOM 586 O O . ALA A 1 85 ? 13.833 2.588 -8.522 1.00 91.50 85 ALA A O 1
ATOM 587 N N . GLN A 1 86 ? 15.353 1.798 -9.970 1.00 92.19 86 GLN A N 1
ATOM 588 C CA . GLN A 1 86 ? 16.063 0.990 -8.976 1.00 92.19 86 GLN A CA 1
ATOM 589 C C . GLN A 1 86 ? 16.862 1.868 -8.001 1.00 92.19 86 GLN A C 1
ATOM 591 O O . GLN A 1 86 ? 16.864 1.602 -6.806 1.00 92.19 86 GLN A O 1
ATOM 596 N N . GLU A 1 87 ? 17.486 2.937 -8.495 1.00 90.06 87 GLU A N 1
ATOM 597 C CA . GLU A 1 87 ? 18.213 3.917 -7.682 1.00 90.06 87 GLU A CA 1
ATOM 598 C C . GLU A 1 87 ? 17.283 4.646 -6.698 1.00 90.06 87 GLU A C 1
ATOM 600 O O . GLU A 1 87 ? 17.651 4.820 -5.538 1.00 90.06 87 GLU A O 1
ATOM 605 N N . TYR A 1 88 ? 16.052 4.970 -7.113 1.00 80.50 88 TYR A N 1
ATOM 606 C CA . TYR A 1 88 ? 15.008 5.489 -6.219 1.00 80.50 88 TYR A CA 1
ATOM 607 C C . TYR A 1 88 ? 14.600 4.498 -5.120 1.00 80.50 88 TYR A C 1
ATOM 609 O O . TYR A 1 88 ? 14.319 4.918 -4.005 1.00 80.50 88 TYR A O 1
ATOM 617 N N . LEU A 1 89 ? 14.559 3.193 -5.412 1.00 83.81 89 LEU A N 1
ATOM 618 C CA . LEU A 1 89 ? 14.229 2.166 -4.415 1.00 83.81 89 LEU A CA 1
ATOM 619 C C . LEU A 1 89 ? 15.353 1.906 -3.414 1.00 83.81 89 LEU A C 1
ATOM 621 O O . LEU A 1 89 ? 15.077 1.588 -2.263 1.00 83.81 89 LEU A O 1
ATOM 625 N N . ASP A 1 90 ? 16.601 1.975 -3.870 1.00 82.06 90 ASP A N 1
ATOM 626 C CA . ASP A 1 90 ? 17.774 1.705 -3.035 1.00 82.06 90 ASP A CA 1
ATOM 627 C C . ASP A 1 90 ? 18.149 2.931 -2.175 1.00 82.06 90 ASP A C 1
ATOM 629 O O . ASP A 1 90 ? 18.880 2.815 -1.187 1.00 82.06 90 ASP A O 1
ATOM 633 N N . SER A 1 91 ? 17.643 4.110 -2.547 1.00 73.62 91 SER A N 1
ATOM 634 C CA . SER A 1 91 ? 17.825 5.363 -1.824 1.00 73.62 91 SER A CA 1
ATOM 635 C C . SER A 1 91 ? 16.668 5.587 -0.848 1.00 73.62 91 SER A C 1
ATOM 637 O O . SER A 1 91 ? 15.753 6.349 -1.130 1.00 73.62 91 SER A O 1
ATOM 639 N N . ASP A 1 92 ? 16.754 5.019 0.358 1.00 60.84 92 ASP A N 1
ATOM 640 C CA . ASP A 1 92 ? 15.860 5.365 1.489 1.00 60.84 92 ASP A CA 1
ATOM 641 C C . ASP A 1 92 ? 16.019 6.838 1.958 1.00 60.84 92 ASP A C 1
ATOM 643 O O . ASP A 1 92 ? 15.453 7.258 2.969 1.00 60.84 92 ASP A O 1
ATOM 647 N N . GLN A 1 93 ? 16.842 7.637 1.272 1.00 56.78 93 GLN A N 1
ATOM 648 C CA . GLN A 1 93 ? 17.154 9.013 1.634 1.00 56.78 93 GLN A CA 1
ATOM 649 C C . GLN A 1 93 ? 16.204 9.967 0.917 1.00 56.78 93 GLN A C 1
ATOM 651 O O . GLN A 1 93 ? 16.392 10.303 -0.250 1.00 56.78 93 GLN A O 1
ATOM 656 N N . GLN A 1 94 ? 15.209 10.452 1.654 1.00 57.75 94 GLN A N 1
ATOM 657 C CA . GLN A 1 94 ? 14.558 11.713 1.327 1.00 57.75 94 GLN A CA 1
ATOM 658 C C . GLN A 1 94 ? 15.653 12.790 1.311 1.00 57.75 94 GLN A C 1
ATOM 660 O O . GLN A 1 94 ? 16.393 12.928 2.291 1.00 57.75 94 GLN A O 1
ATOM 665 N N . GLU A 1 95 ? 15.825 13.504 0.196 1.00 60.25 95 GLU A N 1
ATOM 666 C CA . GLU A 1 95 ? 16.781 14.611 0.164 1.00 60.25 95 GLU A CA 1
ATOM 667 C C . GLU A 1 95 ? 16.415 15.601 1.282 1.00 60.25 95 GLU A C 1
ATOM 669 O O . GLU A 1 95 ? 15.243 15.974 1.406 1.00 60.25 95 GLU A O 1
ATOM 674 N N . PRO A 1 96 ? 17.372 15.997 2.142 1.00 63.50 96 PRO A N 1
ATOM 675 C CA . PRO A 1 96 ? 17.061 16.855 3.272 1.00 63.50 96 PRO A CA 1
ATOM 676 C C . PRO A 1 96 ? 16.517 18.188 2.760 1.00 63.50 96 PRO A C 1
ATOM 678 O O . PRO A 1 96 ? 17.117 18.814 1.881 1.00 63.50 96 PRO A O 1
ATOM 681 N N . ILE A 1 97 ? 15.396 18.633 3.335 1.00 70.56 97 ILE A N 1
ATOM 682 C CA . ILE A 1 97 ? 14.832 19.952 3.042 1.00 70.56 97 ILE A CA 1
ATOM 683 C C . ILE A 1 97 ? 15.941 20.992 3.277 1.00 70.56 97 ILE A C 1
ATOM 685 O O . ILE A 1 97 ? 16.515 21.025 4.370 1.00 70.56 97 ILE A O 1
ATOM 689 N N . PRO A 1 98 ? 16.276 21.833 2.281 1.00 79.44 98 PRO A N 1
ATOM 690 C CA . PRO A 1 98 ? 17.299 22.853 2.452 1.00 79.44 98 PRO A CA 1
ATOM 691 C C . PRO A 1 98 ? 16.947 23.766 3.631 1.00 79.44 98 PRO A C 1
ATOM 693 O O . PRO A 1 98 ? 15.846 24.309 3.679 1.00 79.44 98 PRO A O 1
ATOM 696 N N . GLU A 1 99 ? 17.898 24.000 4.542 1.00 77.81 99 GLU A N 1
ATOM 697 C CA . GLU A 1 99 ? 17.686 24.778 5.781 1.00 77.81 99 GLU A CA 1
ATOM 698 C C . GLU A 1 99 ? 17.171 26.215 5.552 1.00 77.81 99 GLU A C 1
ATOM 700 O O . GLU A 1 99 ? 16.712 26.871 6.481 1.00 77.81 99 GLU A O 1
ATOM 705 N N . ASN A 1 100 ? 17.236 26.720 4.316 1.00 83.38 100 ASN A N 1
ATOM 706 C CA . ASN A 1 100 ? 16.785 28.055 3.933 1.00 83.38 100 ASN A CA 1
ATOM 707 C C . ASN A 1 100 ? 15.832 28.007 2.725 1.00 83.38 100 ASN A C 1
ATOM 709 O O . ASN A 1 100 ? 15.935 28.819 1.797 1.00 83.38 100 ASN A O 1
ATOM 713 N N . PHE A 1 101 ? 14.938 27.017 2.698 1.00 80.94 101 PHE A N 1
ATOM 714 C CA . PHE A 1 101 ? 13.871 26.974 1.708 1.00 80.94 101 PHE A CA 1
ATOM 715 C C . PHE A 1 101 ? 12.820 28.057 2.030 1.00 80.94 101 PHE A C 1
ATOM 717 O O . PHE A 1 101 ? 12.417 28.196 3.182 1.00 80.94 101 PHE A O 1
ATOM 724 N N . PRO A 1 102 ? 12.386 28.871 1.050 1.00 87.06 102 PRO A N 1
ATOM 725 C CA . PRO A 1 102 ? 11.566 30.066 1.293 1.00 87.06 102 PRO A CA 1
ATOM 726 C C . PRO A 1 102 ? 10.125 29.784 1.759 1.00 87.06 102 PRO A C 1
ATOM 728 O O . PRO A 1 102 ? 9.372 30.728 1.993 1.00 87.06 102 PRO A O 1
ATOM 731 N N . PHE A 1 103 ? 9.736 28.517 1.887 1.00 80.00 103 PHE A N 1
ATOM 732 C CA . PHE A 1 103 ? 8.489 28.075 2.497 1.00 80.00 103 PHE A CA 1
ATOM 733 C C . PHE A 1 103 ? 8.685 26.700 3.143 1.00 80.00 103 PHE A C 1
ATOM 735 O O . PHE A 1 103 ? 9.483 25.893 2.670 1.00 80.00 103 PHE A O 1
ATOM 742 N N . GLU A 1 104 ? 7.949 26.443 4.219 1.00 74.31 104 GLU A N 1
ATOM 743 C CA . GLU A 1 104 ? 7.879 25.128 4.852 1.00 74.31 104 GLU A CA 1
ATOM 744 C C . GLU A 1 104 ? 6.963 24.237 4.006 1.00 74.31 104 GLU A C 1
ATOM 746 O O . GLU A 1 104 ? 5.806 24.584 3.756 1.00 74.31 104 GLU A O 1
ATOM 751 N N . ILE A 1 105 ? 7.485 23.113 3.517 1.00 74.62 105 ILE A N 1
ATOM 752 C CA . ILE A 1 105 ? 6.666 22.096 2.856 1.00 74.62 105 ILE A CA 1
ATOM 753 C C . ILE A 1 105 ? 6.012 21.291 3.977 1.00 74.62 105 ILE A C 1
ATOM 755 O O . ILE A 1 105 ? 6.672 20.509 4.657 1.00 74.62 105 ILE A O 1
ATOM 759 N N . LEU A 1 106 ? 4.728 21.548 4.214 1.00 64.88 106 LEU A N 1
ATOM 760 C CA . LEU A 1 106 ? 3.905 20.700 5.064 1.00 64.88 106 LEU A CA 1
ATOM 761 C C . LEU A 1 106 ? 3.351 19.588 4.178 1.00 64.88 106 LEU A C 1
ATOM 763 O O . LEU A 1 106 ? 2.422 19.819 3.405 1.00 64.88 106 LEU A O 1
ATOM 767 N N . ASP A 1 107 ? 3.935 18.398 4.270 1.00 61.72 107 ASP A N 1
ATOM 768 C CA . ASP A 1 107 ? 3.363 17.200 3.660 1.00 61.72 107 ASP A CA 1
ATOM 769 C C . ASP A 1 107 ? 2.107 16.799 4.458 1.00 61.72 107 ASP A C 1
ATOM 771 O O . ASP A 1 107 ? 2.157 15.946 5.341 1.00 61.72 107 ASP A O 1
ATOM 775 N N . GLU A 1 108 ? 0.977 17.466 4.193 1.00 56.66 108 GLU A N 1
ATOM 776 C CA . GLU A 1 108 ? -0.292 17.284 4.926 1.00 56.66 108 GLU A CA 1
ATOM 777 C C . GLU A 1 108 ? -0.870 15.862 4.761 1.00 56.66 108 GLU A C 1
ATOM 779 O O . GLU A 1 108 ? -1.561 15.354 5.643 1.00 56.66 108 GLU A O 1
ATOM 784 N N . ASP A 1 109 ? -0.530 15.181 3.662 1.00 56.19 109 ASP A N 1
ATOM 785 C CA . ASP A 1 109 ? -1.120 13.892 3.282 1.00 56.19 109 ASP A CA 1
ATOM 786 C C . ASP A 1 109 ? -0.221 12.672 3.543 1.00 56.19 109 ASP A C 1
ATOM 788 O O . ASP A 1 109 ? -0.686 11.537 3.424 1.00 56.19 109 ASP A O 1
ATOM 792 N N . ALA A 1 110 ? 1.058 12.862 3.892 1.00 54.91 110 ALA A N 1
ATOM 793 C CA . ALA A 1 110 ? 2.001 11.743 4.003 1.00 54.91 110 ALA A CA 1
ATOM 794 C C . ALA A 1 110 ? 1.823 10.919 5.292 1.00 54.91 110 ALA A C 1
ATOM 796 O O . ALA A 1 110 ? 2.251 9.768 5.349 1.00 54.91 110 ALA A O 1
ATOM 797 N N . PHE A 1 111 ? 1.164 11.475 6.315 1.00 56.50 111 PHE A N 1
ATOM 798 C CA . PHE A 1 111 ? 0.986 10.817 7.608 1.00 56.50 111 PHE A CA 1
ATOM 799 C C . PHE A 1 111 ? -0.353 11.201 8.240 1.00 56.50 111 PHE A C 1
ATOM 801 O O . PHE A 1 111 ? -0.414 12.047 9.131 1.00 56.50 111 PHE A O 1
ATOM 808 N N . ARG A 1 112 ? -1.454 10.548 7.842 1.00 61.12 112 ARG A N 1
ATOM 809 C CA . ARG A 1 112 ? -2.612 10.514 8.749 1.00 61.12 112 ARG A CA 1
ATOM 810 C C . ARG A 1 112 ? -2.201 9.708 9.975 1.00 61.12 112 ARG A C 1
ATOM 812 O O . ARG A 1 112 ? -2.073 8.490 9.914 1.00 61.12 112 ARG A O 1
ATOM 819 N N . GLU A 1 113 ? -2.014 10.397 11.094 1.00 73.81 113 GLU A N 1
ATOM 820 C CA . GLU A 1 113 ? -1.740 9.781 12.399 1.00 73.81 113 GLU A CA 1
ATOM 821 C C . GLU A 1 113 ? -2.951 9.009 12.958 1.00 73.81 113 GLU A C 1
ATOM 823 O O . GLU A 1 113 ? -2.875 8.423 14.036 1.00 73.81 113 GLU A O 1
ATOM 828 N N . GLU A 1 114 ? -4.078 8.983 12.241 1.00 85.94 114 GLU A N 1
ATOM 829 C CA . GLU A 1 114 ? -5.333 8.394 12.694 1.00 85.94 114 GLU A CA 1
ATOM 830 C C . GLU A 1 114 ? -5.992 7.542 11.600 1.00 85.94 114 GLU A C 1
ATOM 832 O O . GLU A 1 114 ? -6.011 7.898 10.422 1.00 85.94 114 GLU A O 1
ATOM 837 N N . ILE A 1 115 ? -6.560 6.406 12.013 1.00 90.56 115 ILE A N 1
ATOM 838 C CA . ILE A 1 115 ? -7.408 5.563 11.166 1.00 90.56 115 ILE A CA 1
ATOM 839 C C . ILE A 1 115 ? -8.836 6.105 11.236 1.00 90.56 115 ILE A C 1
ATOM 841 O O . ILE A 1 115 ? -9.395 6.200 12.326 1.00 90.56 115 ILE A O 1
ATOM 845 N N . THR A 1 116 ? -9.450 6.378 10.087 1.00 93.38 116 THR A N 1
ATOM 846 C CA . THR A 1 116 ? -10.872 6.730 9.982 1.00 93.38 116 THR A CA 1
ATOM 847 C C . THR A 1 116 ? -11.690 5.551 9.461 1.00 93.38 116 THR A C 1
ATOM 849 O O . THR A 1 116 ? -11.169 4.646 8.807 1.00 93.38 116 THR A O 1
ATOM 852 N N . ILE A 1 117 ? -12.978 5.530 9.803 1.00 93.69 117 ILE A N 1
ATOM 853 C CA . ILE A 1 117 ? -13.953 4.608 9.220 1.00 93.69 117 ILE A CA 1
ATOM 854 C C . ILE A 1 117 ? -14.847 5.457 8.331 1.00 93.69 117 ILE A C 1
ATOM 856 O O . ILE A 1 117 ? -15.588 6.290 8.852 1.00 93.69 117 ILE A O 1
ATOM 860 N N . ASP A 1 118 ? -14.752 5.237 7.024 1.00 91.56 118 ASP A N 1
ATOM 861 C CA . ASP A 1 118 ? -15.556 5.968 6.049 1.00 91.56 118 ASP A CA 1
ATOM 862 C C . ASP A 1 118 ? -16.942 5.305 5.944 1.00 91.56 118 ASP A C 1
ATOM 864 O O . ASP A 1 118 ? -17.920 5.847 6.456 1.00 91.56 118 ASP A O 1
ATOM 868 N N . ASP A 1 119 ? -17.002 4.066 5.435 1.00 90.81 119 ASP A N 1
ATOM 869 C CA . ASP A 1 119 ? -18.257 3.337 5.187 1.00 90.81 119 ASP A CA 1
ATOM 870 C C . ASP A 1 119 ? -18.302 1.955 5.869 1.00 90.81 119 ASP A C 1
ATOM 872 O O . ASP A 1 119 ? -17.275 1.300 6.083 1.00 90.81 119 ASP A O 1
ATOM 876 N N . MET A 1 120 ? -19.508 1.471 6.204 1.00 90.56 120 MET A N 1
ATOM 877 C CA . MET A 1 120 ? -19.708 0.208 6.933 1.00 90.56 120 MET A CA 1
ATOM 878 C C . MET A 1 120 ? -20.832 -0.655 6.356 1.00 90.56 120 MET A C 1
ATOM 880 O O . MET A 1 120 ? -21.997 -0.531 6.719 1.00 90.56 120 MET A O 1
ATOM 884 N N . LEU A 1 121 ? -20.464 -1.655 5.558 1.00 89.38 121 LEU A N 1
ATOM 885 C CA . LEU A 1 121 ? -21.436 -2.546 4.925 1.00 89.38 121 LEU A CA 1
ATOM 886 C C . LEU A 1 121 ? -21.673 -3.824 5.739 1.00 89.38 121 LEU A C 1
ATOM 888 O O . LEU A 1 121 ? -20.731 -4.512 6.144 1.00 89.38 121 LEU A O 1
ATOM 892 N N . ILE A 1 122 ? -22.944 -4.197 5.915 1.00 88.38 122 ILE A N 1
ATOM 893 C CA . ILE A 1 122 ? -23.324 -5.496 6.489 1.00 88.38 122 ILE A CA 1
ATOM 894 C C . ILE A 1 122 ? -23.664 -6.452 5.349 1.00 88.38 122 ILE A C 1
ATOM 896 O O . ILE A 1 122 ? -24.724 -6.361 4.729 1.00 88.38 122 ILE A O 1
ATOM 900 N N . VAL A 1 123 ? -22.751 -7.386 5.083 1.00 86.88 123 VAL A N 1
ATOM 901 C CA . VAL A 1 123 ? -22.902 -8.397 4.032 1.00 86.88 123 VAL A CA 1
ATOM 902 C C . VAL A 1 123 ? -23.412 -9.705 4.636 1.00 86.88 123 VAL A C 1
ATOM 904 O O . VAL A 1 123 ? -22.731 -10.339 5.447 1.00 86.88 123 VAL A O 1
ATOM 907 N N . GLU A 1 124 ? -24.605 -10.127 4.222 1.00 83.88 124 GLU A N 1
ATOM 908 C CA . GLU A 1 124 ? -25.139 -11.457 4.523 1.00 83.88 124 GLU A CA 1
ATOM 909 C C . GLU A 1 124 ? -24.453 -12.493 3.625 1.00 83.88 124 GLU A 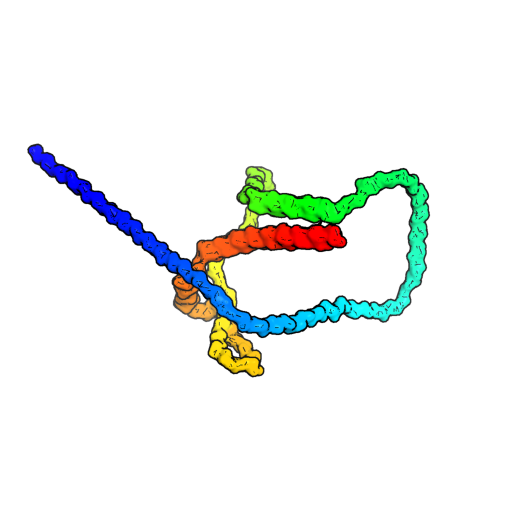C 1
ATOM 911 O O . GLU A 1 124 ? -24.369 -12.323 2.412 1.00 83.88 124 GLU A O 1
ATOM 916 N N . LYS A 1 125 ? -23.949 -13.583 4.211 1.00 80.62 125 LYS A N 1
ATOM 917 C CA . LYS A 1 125 ? -23.386 -14.692 3.434 1.00 80.62 125 LYS A CA 1
ATOM 918 C C . LYS A 1 125 ? -24.519 -15.627 3.015 1.00 80.62 125 LYS A C 1
ATOM 920 O O . LYS A 1 125 ? -24.901 -16.494 3.796 1.00 80.62 125 LYS A O 1
ATOM 925 N N . THR A 1 126 ? -25.062 -15.434 1.819 1.00 75.00 126 THR A N 1
ATOM 926 C CA . THR A 1 126 ? -26.013 -16.363 1.194 1.00 75.00 126 THR A CA 1
ATOM 927 C C . THR A 1 126 ? -25.285 -17.267 0.200 1.00 75.00 126 THR A C 1
ATOM 929 O O . THR A 1 126 ? -24.380 -16.821 -0.498 1.00 75.00 126 THR A O 1
ATOM 932 N N . GLU A 1 127 ? -25.665 -18.545 0.148 1.00 71.00 127 GLU A N 1
ATOM 933 C CA . GLU A 1 127 ? -25.190 -19.518 -0.858 1.00 71.00 127 GLU A CA 1
ATOM 934 C C . GLU A 1 127 ? -26.026 -19.467 -2.153 1.00 71.00 127 GLU A C 1
ATOM 936 O O . GLU A 1 127 ? -25.960 -20.384 -2.964 1.00 71.00 127 GLU A O 1
ATOM 941 N N . ASP A 1 128 ? -26.874 -18.446 -2.303 1.00 66.56 128 ASP A N 1
ATOM 942 C CA . ASP A 1 128 ? -27.808 -18.314 -3.418 1.00 66.56 128 ASP A CA 1
ATOM 943 C C . ASP A 1 128 ? -27.269 -17.305 -4.436 1.00 66.56 128 ASP A C 1
ATOM 945 O O . ASP A 1 128 ? -27.130 -16.114 -4.149 1.00 66.56 128 ASP A O 1
ATOM 949 N N . ASP A 1 129 ? -26.917 -17.817 -5.612 1.00 60.03 129 ASP A N 1
ATOM 950 C CA . ASP A 1 129 ? -26.122 -17.136 -6.639 1.00 60.03 129 ASP A CA 1
ATOM 951 C C . ASP A 1 129 ? -26.971 -16.243 -7.573 1.00 60.03 129 ASP A C 1
ATOM 953 O O . ASP A 1 129 ? -26.470 -15.735 -8.580 1.00 60.03 129 ASP A O 1
ATOM 957 N N . GLY A 1 130 ? -28.279 -16.125 -7.310 1.00 62.41 130 GLY A N 1
ATOM 958 C CA . GLY A 1 130 ? -29.263 -15.648 -8.287 1.00 62.41 130 GLY A CA 1
ATOM 959 C C . GLY A 1 130 ? -29.621 -14.161 -8.229 1.00 62.41 130 GLY A C 1
ATOM 960 O O . GLY A 1 130 ? -29.959 -13.583 -9.264 1.00 62.41 130 GLY A O 1
ATOM 961 N N . GLU A 1 131 ? -29.531 -13.530 -7.057 1.00 63.66 131 GLU A N 1
ATOM 962 C CA . GLU A 1 131 ? -29.955 -12.141 -6.841 1.00 63.66 131 GLU A CA 1
ATOM 963 C C . GLU A 1 131 ? -28.789 -11.256 -6.385 1.00 63.66 131 GLU A C 1
ATOM 965 O O . GLU A 1 131 ? -28.224 -11.438 -5.307 1.00 63.66 131 GLU A O 1
ATOM 970 N N . GLU A 1 132 ? -28.467 -10.236 -7.184 1.00 65.56 132 GLU A N 1
ATOM 971 C CA . GLU A 1 132 ? -27.534 -9.168 -6.816 1.00 65.56 132 GLU A CA 1
ATOM 972 C C . GLU A 1 132 ? -28.161 -8.306 -5.704 1.00 65.56 132 GLU A C 1
ATOM 974 O O . GLU A 1 132 ? -28.806 -7.285 -5.943 1.00 65.56 132 GLU A O 1
ATOM 979 N N . LYS A 1 133 ? -28.045 -8.766 -4.455 1.00 74.81 133 LYS A N 1
ATOM 980 C CA . LYS A 1 133 ? -28.517 -8.038 -3.277 1.00 74.81 133 LYS A CA 1
ATOM 981 C C . LYS A 1 133 ? -27.445 -7.038 -2.861 1.00 74.81 133 LYS A C 1
ATOM 983 O O . LYS A 1 133 ? -26.411 -7.419 -2.315 1.00 74.81 133 LYS A O 1
ATOM 988 N N . PHE A 1 134 ? -27.702 -5.754 -3.098 1.00 76.94 134 PHE A N 1
ATOM 989 C CA . PHE A 1 134 ? -26.846 -4.690 -2.581 1.00 76.94 134 PHE A CA 1
ATOM 990 C C . PHE A 1 134 ? -26.853 -4.727 -1.044 1.00 76.94 134 PHE A C 1
ATOM 992 O O . PHE A 1 134 ? -27.935 -4.675 -0.444 1.00 76.94 134 PHE A O 1
ATOM 999 N N . PRO A 1 135 ? -25.683 -4.853 -0.391 1.00 84.00 135 PRO A N 1
ATOM 1000 C CA . PRO A 1 135 ? -25.591 -4.786 1.059 1.00 84.00 135 PRO A CA 1
ATOM 1001 C C . PRO A 1 135 ? -26.105 -3.441 1.569 1.00 84.00 135 PRO A C 1
ATOM 1003 O O . PRO A 1 135 ? -25.931 -2.412 0.919 1.00 84.00 135 PRO A O 1
ATOM 1006 N N . TYR A 1 136 ? -26.712 -3.441 2.753 1.00 84.81 136 TYR A N 1
ATOM 1007 C CA . TYR A 1 136 ? -27.024 -2.187 3.429 1.00 84.81 136 TYR A CA 1
ATOM 1008 C C . TYR A 1 136 ? -25.714 -1.511 3.859 1.00 84.81 136 TYR A C 1
ATOM 1010 O O . TYR A 1 136 ? -24.911 -2.120 4.571 1.00 84.81 136 TYR A O 1
ATOM 1018 N N . GLU A 1 137 ? -25.516 -0.272 3.411 1.00 84.12 137 GLU A N 1
ATOM 1019 C CA . GLU A 1 137 ? -24.292 0.528 3.595 1.00 84.12 137 GLU A CA 1
ATOM 1020 C C . GLU A 1 137 ? -24.175 1.175 4.981 1.00 84.12 137 GLU A C 1
ATOM 1022 O O . GLU A 1 137 ? -23.100 1.619 5.368 1.00 84.12 137 GLU A O 1
ATOM 1027 N N . GLY A 1 138 ? -25.255 1.160 5.768 1.00 86.50 138 GLY A N 1
ATOM 1028 C CA . GLY A 1 138 ? -25.253 1.768 7.095 1.00 86.50 138 GLY A CA 1
ATOM 1029 C C . GLY A 1 138 ? -25.530 3.276 7.079 1.00 86.50 138 GLY A C 1
ATOM 1030 O O . GLY A 1 138 ? -25.561 3.898 6.021 1.00 86.50 138 GLY A O 1
ATOM 1031 N N . PRO A 1 139 ? -25.801 3.871 8.254 1.00 91.88 139 PRO A N 1
ATOM 1032 C CA . PRO A 1 139 ? -25.695 5.318 8.434 1.00 91.88 139 PRO A CA 1
ATOM 1033 C C . PRO A 1 139 ? -24.223 5.763 8.379 1.00 91.88 139 PRO A C 1
ATOM 1035 O O . PRO A 1 139 ? -23.321 4.938 8.556 1.00 91.88 139 PRO A O 1
ATOM 1038 N N . GLU A 1 140 ? -23.984 7.067 8.223 1.00 92.94 140 GLU A N 1
ATOM 1039 C CA . GLU A 1 140 ? -22.632 7.632 8.303 1.00 92.94 140 GLU A CA 1
ATOM 1040 C C . GLU A 1 140 ? -22.009 7.324 9.676 1.00 92.94 140 GLU A C 1
ATOM 1042 O O . GLU A 1 140 ? -22.686 7.336 10.712 1.00 92.94 140 GLU A 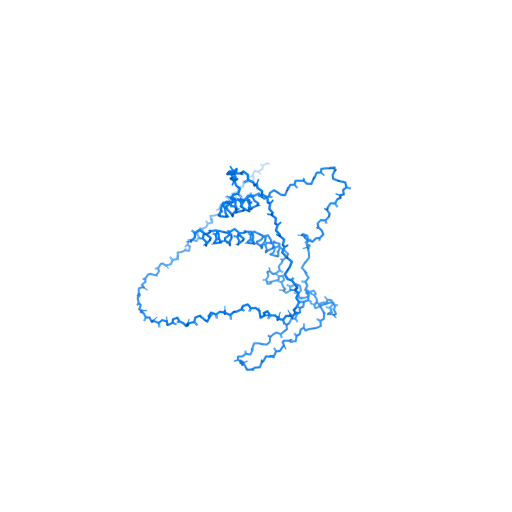O 1
ATOM 1047 N N . PHE A 1 141 ? -20.699 7.068 9.719 1.00 93.88 141 PHE A N 1
ATOM 1048 C CA . PHE A 1 141 ? -20.011 6.758 10.971 1.00 93.88 141 PHE A CA 1
ATOM 1049 C C . PHE A 1 141 ? -20.195 7.854 12.037 1.00 93.88 141 PHE A C 1
ATOM 1051 O O . PHE A 1 141 ? -20.379 7.543 13.218 1.00 93.88 141 PHE A O 1
ATOM 1058 N N . THR A 1 142 ? -20.204 9.126 11.627 1.00 93.38 142 THR A N 1
ATOM 1059 C CA . THR A 1 142 ? -20.341 10.284 12.525 1.00 93.38 142 THR A CA 1
ATOM 1060 C C . THR A 1 142 ? -21.729 10.390 13.168 1.00 93.38 142 THR A C 1
ATOM 1062 O O . THR A 1 142 ? -21.845 10.912 14.279 1.00 93.38 142 THR A O 1
ATOM 1065 N N . GLU A 1 143 ? -22.766 9.832 12.534 1.00 95.19 143 GLU A N 1
ATOM 1066 C CA . GLU A 1 143 ? -24.143 9.800 13.045 1.00 95.19 143 GLU A CA 1
ATOM 1067 C C . GLU A 1 143 ? -24.350 8.729 14.125 1.00 95.19 143 GLU A C 1
ATOM 1069 O O . GLU A 1 143 ? -25.332 8.760 14.876 1.00 95.19 143 GLU A O 1
ATOM 1074 N N . LEU A 1 144 ? -23.426 7.769 14.238 1.00 95.19 144 LEU A N 1
ATOM 1075 C CA . LEU A 1 144 ? -23.521 6.730 15.252 1.00 95.19 144 LEU A CA 1
ATOM 1076 C C . LEU A 1 144 ? -23.310 7.293 16.665 1.00 95.19 144 LEU A C 1
ATOM 1078 O O . LEU A 1 144 ? -22.493 8.187 16.878 1.00 95.19 144 LEU A O 1
ATOM 1082 N N . PRO A 1 145 ? -23.958 6.716 17.690 1.00 96.88 145 PRO A N 1
ATOM 1083 C CA . PRO A 1 145 ? -23.663 7.052 19.075 1.00 96.88 145 PRO A CA 1
ATOM 1084 C C . PRO A 1 145 ? -22.173 6.874 19.411 1.00 96.88 145 PRO A C 1
ATOM 1086 O O . PRO A 1 145 ? -21.555 5.867 19.062 1.00 96.88 145 PRO A O 1
ATOM 1089 N N . VAL A 1 146 ? -21.601 7.813 20.170 1.00 96.88 146 VAL A N 1
ATOM 1090 C CA . VAL A 1 146 ? -20.158 7.864 20.499 1.00 96.88 146 VAL A CA 1
ATOM 1091 C C . VAL A 1 146 ? -19.624 6.561 21.113 1.00 96.88 146 VAL A C 1
ATOM 1093 O O . VAL A 1 146 ? -18.472 6.182 20.905 1.00 96.88 146 VAL A O 1
ATOM 1096 N N . ASN A 1 147 ? -20.440 5.850 21.892 1.00 97.75 147 ASN A N 1
ATOM 1097 C CA . ASN A 1 147 ? -20.066 4.556 22.467 1.00 97.75 147 ASN A CA 1
ATOM 1098 C C . ASN A 1 147 ? -19.949 3.448 21.408 1.00 97.75 147 ASN A C 1
ATOM 1100 O O . ASN A 1 147 ? -19.070 2.597 21.533 1.00 97.75 147 ASN A O 1
ATOM 1104 N N . VAL A 1 148 ? -20.797 3.468 20.377 1.00 96.69 148 VAL A N 1
ATOM 1105 C CA . VAL A 1 148 ? -20.739 2.535 19.244 1.00 96.69 148 VAL A CA 1
ATOM 1106 C C . VAL A 1 148 ? -19.508 2.832 18.395 1.00 96.69 148 VAL A C 1
ATOM 1108 O O . VAL A 1 148 ? -18.739 1.911 18.137 1.00 96.69 148 VAL A O 1
ATOM 1111 N N . GLN A 1 149 ? -19.250 4.103 18.070 1.00 96.25 149 GLN A N 1
ATOM 1112 C CA . GLN A 1 149 ? -18.042 4.523 17.348 1.00 96.25 149 GLN A CA 1
ATOM 1113 C C . GLN A 1 149 ? -16.761 4.034 18.048 1.00 96.25 149 GLN A C 1
ATOM 1115 O O . GLN A 1 149 ? -15.934 3.340 17.457 1.00 96.25 149 GLN A O 1
ATOM 1120 N N . LYS A 1 150 ? -16.633 4.298 19.357 1.00 96.50 150 LYS A N 1
ATOM 1121 C CA . LYS A 1 150 ? -15.499 3.815 20.170 1.00 96.50 150 LYS A CA 1
ATOM 1122 C C . LYS A 1 150 ? -15.420 2.288 20.226 1.00 96.50 150 LYS A C 1
ATOM 1124 O O . LYS A 1 150 ? -14.327 1.726 20.238 1.00 96.50 150 LYS A O 1
ATOM 1129 N N . GLY A 1 151 ? -16.569 1.616 20.293 1.00 97.56 151 GLY A N 1
ATOM 1130 C CA . GLY A 1 151 ? -16.650 0.158 20.283 1.00 97.56 151 GLY A CA 1
ATOM 1131 C C . GLY A 1 151 ? -16.137 -0.449 18.978 1.00 97.56 151 GLY A C 1
ATOM 1132 O O . GLY A 1 151 ? -15.407 -1.436 19.022 1.00 97.56 151 GLY A O 1
ATOM 1133 N N . LEU A 1 152 ? -16.465 0.168 17.841 1.00 96.19 152 LEU A N 1
ATOM 1134 C CA . LEU A 1 152 ? -16.003 -0.245 16.517 1.00 96.19 152 LEU A CA 1
ATOM 1135 C C . LEU A 1 152 ? -14.489 -0.085 16.374 1.00 96.19 152 LEU A C 1
ATOM 1137 O O . LEU A 1 152 ? -13.823 -1.055 16.021 1.00 96.19 152 LEU A O 1
ATOM 1141 N N . PHE A 1 153 ? -13.922 1.065 16.752 1.00 95.88 153 PHE A N 1
ATOM 1142 C CA . PHE A 1 153 ? -12.464 1.241 16.751 1.00 95.88 153 PHE A CA 1
ATOM 1143 C C . PHE A 1 153 ? -11.754 0.204 17.625 1.00 95.88 153 PHE A C 1
ATOM 1145 O O . PHE A 1 153 ? -10.817 -0.453 17.177 1.00 95.88 153 PHE A O 1
ATOM 1152 N N . LYS A 1 154 ? -12.256 -0.031 18.843 1.00 97.25 154 LYS A N 1
ATOM 1153 C CA . LYS A 1 154 ? -11.705 -1.056 19.739 1.00 97.25 154 LYS A CA 1
ATOM 1154 C C . LYS A 1 154 ? -11.813 -2.469 19.153 1.00 97.25 154 LYS A C 1
ATOM 1156 O O . LYS A 1 154 ? -10.928 -3.296 19.363 1.00 97.25 154 LYS A O 1
ATOM 1161 N N . TYR A 1 155 ? -12.897 -2.770 18.441 1.00 96.94 155 TYR A N 1
ATOM 1162 C CA . TYR A 1 155 ? -13.077 -4.053 17.762 1.00 96.94 155 TYR A CA 1
ATOM 1163 C C . TYR A 1 155 ? -12.058 -4.245 16.628 1.00 96.94 155 TYR A C 1
ATOM 1165 O O . TYR A 1 155 ? -11.456 -5.315 16.530 1.00 96.94 155 TYR A O 1
ATOM 1173 N N . LEU A 1 156 ? -11.833 -3.219 15.803 1.00 95.94 156 LEU A N 1
ATOM 1174 C CA . LEU A 1 156 ? -10.848 -3.249 14.717 1.00 95.94 156 LEU A CA 1
ATOM 1175 C C . LEU A 1 156 ? -9.418 -3.394 15.254 1.00 95.94 156 LEU A C 1
ATOM 1177 O O . LEU A 1 156 ? -8.661 -4.237 14.768 1.00 95.94 156 LEU A O 1
ATOM 1181 N N . GLU A 1 157 ? -9.091 -2.668 16.324 1.00 95.75 157 GLU A N 1
ATOM 1182 C CA . GLU A 1 157 ? -7.796 -2.754 17.003 1.00 95.75 157 GLU A CA 1
ATOM 1183 C C . GLU A 1 157 ? -7.504 -4.191 17.473 1.00 95.75 157 GLU A C 1
ATOM 1185 O O . GLU A 1 157 ? -6.435 -4.740 17.205 1.00 95.75 157 GLU A O 1
ATOM 1190 N N . GLN A 1 158 ? -8.491 -4.865 18.078 1.00 97.56 158 GLN A N 1
ATOM 1191 C CA . GLN A 1 158 ? -8.375 -6.268 18.506 1.00 97.56 158 GLN A CA 1
ATOM 1192 C C . GLN A 1 158 ? -8.207 -7.260 17.348 1.00 97.56 158 GLN A C 1
ATOM 1194 O O . GLN A 1 158 ? -7.698 -8.364 17.549 1.00 97.56 158 GLN A O 1
ATOM 1199 N N . ARG A 1 159 ? -8.631 -6.894 16.134 1.00 96.81 159 ARG A N 1
ATOM 1200 C CA . ARG A 1 159 ? -8.408 -7.678 14.909 1.00 96.81 159 ARG A CA 1
ATOM 1201 C C . ARG A 1 159 ? -7.050 -7.400 14.262 1.00 96.81 159 ARG A C 1
ATOM 1203 O O . ARG A 1 159 ? -6.737 -8.029 13.256 1.00 96.81 159 ARG A O 1
ATOM 1210 N N . GLY A 1 160 ? -6.246 -6.510 14.843 1.00 95.50 160 GLY A N 1
ATOM 1211 C CA . GLY A 1 160 ? -4.928 -6.134 14.338 1.00 95.50 160 GLY A CA 1
ATOM 1212 C C . GLY A 1 160 ? -4.948 -4.961 13.359 1.00 95.50 160 GLY A C 1
ATOM 1213 O O . GLY A 1 160 ? -3.894 -4.607 12.833 1.00 95.50 160 GLY A O 1
ATOM 1214 N N . ILE A 1 161 ? -6.105 -4.330 13.135 1.00 95.94 161 ILE A N 1
ATOM 1215 C CA . ILE A 1 161 ? -6.207 -3.088 12.362 1.00 95.94 161 ILE A CA 1
ATOM 1216 C C . ILE A 1 161 ? -5.811 -1.954 13.309 1.00 95.94 161 ILE A C 1
ATOM 1218 O O . ILE A 1 161 ? -6.631 -1.387 14.027 1.00 95.94 161 ILE A O 1
ATOM 1222 N N . THR A 1 162 ? -4.506 -1.715 13.374 1.00 94.56 162 THR A N 1
ATOM 1223 C CA . THR A 1 162 ? -3.854 -0.734 14.248 1.00 94.56 162 THR A CA 1
ATOM 1224 C C . THR A 1 162 ? -3.084 0.266 13.399 1.00 94.56 162 THR A C 1
ATOM 1226 O O . THR A 1 162 ? -2.685 -0.062 12.282 1.00 94.56 162 THR A O 1
ATOM 1229 N N . LEU A 1 163 ? -2.816 1.462 13.929 1.00 90.69 163 LEU A N 1
ATOM 1230 C CA . LEU A 1 163 ? -2.067 2.489 13.196 1.00 90.69 163 LEU A CA 1
ATOM 1231 C C . LEU A 1 163 ? -0.698 1.974 12.724 1.00 90.69 163 LEU A C 1
ATOM 1233 O O . LEU A 1 163 ? -0.306 2.196 11.586 1.00 90.69 163 LEU A O 1
ATOM 1237 N N . SER A 1 164 ? -0.009 1.188 13.559 1.00 91.62 164 SER A N 1
ATOM 1238 C CA . SER A 1 164 ? 1.261 0.555 13.184 1.00 91.62 164 SER A CA 1
ATOM 1239 C C . SER A 1 164 ? 1.121 -0.395 11.990 1.00 91.62 164 SER A C 1
ATOM 1241 O O . SER A 1 164 ? 2.019 -0.437 11.151 1.00 91.62 164 SER A O 1
ATOM 1243 N N . ALA A 1 165 ? 0.019 -1.147 11.901 1.00 92.94 165 ALA A N 1
ATOM 1244 C CA . ALA A 1 165 ? -0.236 -2.029 10.767 1.00 92.94 165 ALA A CA 1
ATOM 1245 C C . ALA A 1 165 ? -0.523 -1.228 9.491 1.00 92.94 165 ALA A C 1
ATOM 1247 O O . ALA A 1 165 ? -0.008 -1.579 8.434 1.00 92.94 165 ALA A O 1
ATOM 1248 N N . THR A 1 166 ? -1.292 -0.142 9.590 1.00 91.19 166 THR A N 1
ATOM 1249 C CA . THR A 1 166 ? -1.577 0.748 8.456 1.00 91.19 166 THR A CA 1
ATOM 1250 C C . THR A 1 166 ? -0.315 1.444 7.951 1.00 91.19 166 THR A C 1
ATOM 1252 O O . THR A 1 166 ? -0.077 1.439 6.748 1.00 91.19 166 THR A O 1
ATOM 1255 N N . ASN A 1 167 ? 0.541 1.947 8.846 1.00 89.44 167 ASN A N 1
ATOM 1256 C CA . ASN A 1 167 ? 1.828 2.547 8.475 1.00 89.44 167 ASN A CA 1
ATOM 1257 C C . ASN A 1 167 ? 2.716 1.533 7.746 1.00 89.44 167 ASN A C 1
ATOM 1259 O O . ASN A 1 167 ? 3.231 1.812 6.670 1.00 89.44 167 ASN A O 1
ATOM 1263 N N . TYR A 1 168 ? 2.804 0.307 8.272 1.00 91.19 168 TYR A N 1
ATOM 1264 C CA . TYR A 1 168 ? 3.508 -0.772 7.585 1.00 91.19 168 TYR A CA 1
ATOM 1265 C C . TYR A 1 168 ? 2.919 -1.066 6.195 1.00 91.19 168 TYR A C 1
ATOM 1267 O O . TYR A 1 168 ? 3.666 -1.274 5.239 1.00 91.19 168 TYR A O 1
ATOM 1275 N N . MET A 1 169 ? 1.587 -1.098 6.061 1.00 93.06 169 MET A N 1
ATOM 1276 C CA . MET A 1 169 ? 0.937 -1.297 4.762 1.00 93.06 169 MET A CA 1
ATOM 1277 C C . MET A 1 169 ? 1.253 -0.163 3.789 1.00 93.06 169 MET A C 1
ATOM 1279 O O . MET A 1 169 ? 1.491 -0.450 2.621 1.00 93.06 169 MET A O 1
ATOM 1283 N N . HIS A 1 170 ? 1.276 1.086 4.252 1.00 88.44 170 HIS A N 1
ATOM 1284 C CA . HIS A 1 170 ? 1.627 2.243 3.437 1.00 88.44 170 HIS A CA 1
ATOM 1285 C C . HIS A 1 170 ? 3.053 2.121 2.885 1.00 88.44 170 HIS A C 1
ATOM 1287 O O . HIS A 1 170 ? 3.235 2.123 1.665 1.00 88.44 170 HIS A O 1
ATOM 1293 N N . ASP A 1 171 ? 4.039 1.897 3.757 1.00 87.81 171 ASP A N 1
ATOM 1294 C CA . ASP A 1 171 ? 5.439 1.714 3.354 1.00 87.81 171 ASP A CA 1
ATOM 1295 C C . ASP A 1 171 ? 5.568 0.550 2.364 1.00 87.81 171 ASP A C 1
ATOM 1297 O O . ASP A 1 171 ? 6.169 0.668 1.294 1.00 87.81 171 ASP A O 1
ATOM 1301 N N . TYR A 1 172 ? 4.899 -0.567 2.667 1.00 92.38 172 TYR A N 1
ATOM 1302 C CA . TYR A 1 172 ? 4.846 -1.722 1.782 1.00 92.38 172 TYR A CA 1
ATOM 1303 C C . TYR A 1 172 ? 4.227 -1.392 0.417 1.00 92.38 172 TYR A C 1
ATOM 1305 O O . TYR A 1 172 ? 4.724 -1.866 -0.604 1.00 92.38 172 TYR A O 1
ATOM 1313 N N . MET A 1 173 ? 3.147 -0.609 0.369 1.00 92.19 173 MET A N 1
ATOM 1314 C CA . MET A 1 173 ? 2.480 -0.215 -0.873 1.00 92.19 173 MET A CA 1
ATOM 1315 C C . MET A 1 173 ? 3.392 0.643 -1.746 1.00 92.19 173 MET A C 1
ATOM 1317 O O . MET A 1 173 ? 3.481 0.373 -2.944 1.00 92.19 173 MET A O 1
ATOM 1321 N N . VAL A 1 174 ? 4.110 1.604 -1.159 1.00 87.50 174 VAL A N 1
ATOM 1322 C CA . VAL A 1 174 ? 5.083 2.445 -1.873 1.00 87.50 174 VAL A CA 1
ATOM 1323 C C . VAL A 1 174 ? 6.206 1.585 -2.459 1.00 87.50 174 VAL A C 1
ATOM 1325 O O . VAL A 1 174 ? 6.438 1.610 -3.672 1.00 87.50 174 VAL A O 1
ATOM 1328 N N . THR A 1 175 ? 6.843 0.735 -1.645 1.00 89.81 175 THR A N 1
ATOM 1329 C CA . THR A 1 175 ? 7.917 -0.153 -2.119 1.00 89.81 175 THR A CA 1
ATOM 1330 C C . THR A 1 175 ? 7.416 -1.131 -3.183 1.00 89.81 175 THR A C 1
ATOM 1332 O O . THR A 1 175 ? 8.065 -1.340 -4.210 1.00 89.81 175 THR A O 1
ATOM 1335 N N . LYS A 1 176 ? 6.241 -1.737 -2.973 1.00 94.75 176 LYS A N 1
ATOM 1336 C CA . LYS A 1 176 ? 5.649 -2.686 -3.922 1.00 94.75 176 LYS A CA 1
ATOM 1337 C C . LYS A 1 176 ? 5.330 -2.016 -5.251 1.00 94.75 176 LYS A C 1
ATOM 1339 O O . LYS A 1 176 ? 5.595 -2.613 -6.292 1.00 94.75 176 LYS A O 1
ATOM 1344 N N . GLN A 1 177 ? 4.777 -0.806 -5.226 1.00 92.38 177 GLN A N 1
ATOM 1345 C CA . GLN A 1 177 ? 4.438 -0.059 -6.432 1.00 92.38 177 GLN A CA 1
ATOM 1346 C C . GLN A 1 177 ? 5.678 0.162 -7.304 1.00 92.38 177 GLN A C 1
ATOM 1348 O O . GLN A 1 177 ? 5.652 -0.133 -8.500 1.00 92.38 177 GLN A O 1
ATOM 1353 N N . ALA A 1 178 ? 6.786 0.596 -6.705 1.00 91.81 178 ALA A N 1
ATOM 1354 C CA . ALA A 1 178 ? 8.041 0.793 -7.421 1.00 91.81 178 ALA A CA 1
ATOM 1355 C C . ALA A 1 178 ? 8.654 -0.532 -7.925 1.00 91.81 178 ALA A C 1
ATOM 1357 O O . ALA A 1 178 ? 9.110 -0.616 -9.068 1.00 91.81 178 ALA A O 1
ATOM 1358 N N . GLN A 1 179 ? 8.582 -1.617 -7.145 1.00 94.75 179 GLN A N 1
ATOM 13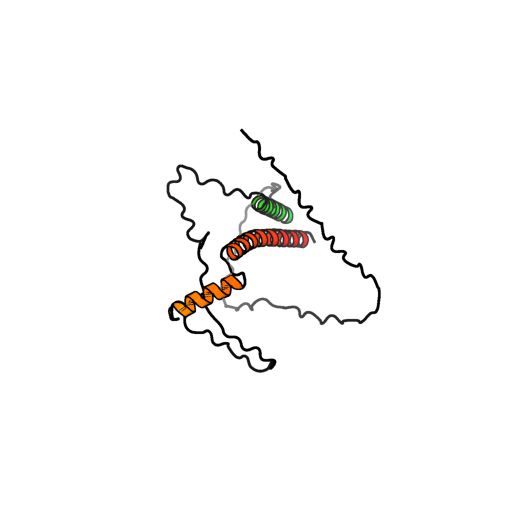59 C CA . GLN A 1 179 ? 9.026 -2.940 -7.607 1.00 94.75 179 GLN A CA 1
ATOM 1360 C C . GLN A 1 179 ? 8.200 -3.464 -8.790 1.00 94.75 179 GLN A C 1
ATOM 1362 O O . GLN A 1 179 ? 8.758 -4.024 -9.737 1.00 94.75 179 GLN A O 1
ATOM 1367 N N . GLU A 1 180 ? 6.875 -3.313 -8.756 1.00 97.25 180 GLU A N 1
ATOM 1368 C CA . GLU A 1 180 ? 6.006 -3.711 -9.867 1.00 97.25 180 GLU A CA 1
ATOM 1369 C C . GLU A 1 180 ? 6.241 -2.848 -11.106 1.00 97.25 180 GLU A C 1
ATOM 1371 O O . GLU A 1 180 ? 6.240 -3.383 -12.216 1.00 97.25 180 GLU A O 1
ATOM 1376 N N . TYR A 1 181 ? 6.534 -1.555 -10.936 1.00 96.19 181 TYR A N 1
ATOM 1377 C CA . TYR A 1 181 ? 6.952 -0.686 -12.033 1.00 96.19 181 TYR A CA 1
ATOM 1378 C C . TYR A 1 181 ? 8.218 -1.215 -12.718 1.00 96.19 181 TYR A C 1
ATOM 1380 O O . TYR A 1 181 ? 8.212 -1.446 -13.926 1.00 96.19 181 TYR A O 1
ATOM 1388 N N . ILE A 1 182 ? 9.268 -1.530 -11.956 1.00 96.50 182 ILE A N 1
ATOM 1389 C CA . ILE A 1 182 ? 10.515 -2.098 -12.497 1.00 96.50 182 ILE A CA 1
ATOM 1390 C C . ILE A 1 182 ? 10.264 -3.439 -13.197 1.00 96.50 182 ILE A C 1
ATOM 1392 O O . ILE A 1 182 ? 10.775 -3.683 -14.296 1.00 96.50 182 ILE A O 1
ATOM 1396 N N . ARG A 1 183 ? 9.444 -4.316 -12.601 1.00 97.44 183 ARG A N 1
ATOM 1397 C CA . ARG A 1 183 ? 9.050 -5.598 -13.215 1.00 97.44 183 ARG A CA 1
ATOM 1398 C C . ARG A 1 183 ? 8.304 -5.382 -14.527 1.00 97.44 183 ARG A C 1
ATOM 1400 O O . ARG A 1 183 ? 8.553 -6.102 -15.494 1.00 97.44 183 ARG A O 1
ATOM 1407 N N . TRP A 1 184 ? 7.386 -4.423 -14.563 1.00 98.00 184 TRP A N 1
ATOM 1408 C CA . TRP A 1 184 ? 6.626 -4.072 -15.757 1.00 98.00 184 TRP A CA 1
ATOM 1409 C C . TRP A 1 184 ? 7.535 -3.507 -16.850 1.00 98.00 184 TRP A C 1
ATOM 1411 O O . TRP A 1 184 ? 7.522 -4.018 -17.970 1.00 98.00 184 TRP A O 1
ATOM 1421 N N . MET A 1 185 ? 8.397 -2.550 -16.510 1.00 97.44 185 MET A N 1
ATOM 1422 C CA . MET A 1 185 ? 9.369 -1.958 -17.427 1.00 97.44 185 MET A CA 1
ATOM 1423 C C . MET A 1 185 ? 10.336 -3.000 -17.990 1.00 97.44 185 MET A C 1
ATOM 1425 O O . MET A 1 185 ? 10.612 -3.013 -19.189 1.00 97.44 185 MET A O 1
ATOM 1429 N N . THR A 1 186 ? 10.787 -3.943 -17.161 1.00 96.69 186 THR A N 1
ATOM 1430 C CA . THR A 1 186 ? 11.640 -5.057 -17.603 1.00 96.69 186 THR A CA 1
ATOM 1431 C C . THR A 1 186 ? 10.917 -5.948 -18.614 1.00 96.69 186 THR A C 1
ATOM 1433 O O . THR A 1 186 ? 11.473 -6.260 -19.665 1.00 96.69 186 THR A O 1
ATOM 1436 N N . LYS A 1 187 ? 9.649 -6.301 -18.358 1.00 97.50 187 LYS A N 1
ATOM 1437 C CA . LYS A 1 187 ? 8.835 -7.066 -19.319 1.00 97.50 187 LYS A CA 1
ATOM 1438 C C . LYS A 1 187 ? 8.624 -6.303 -20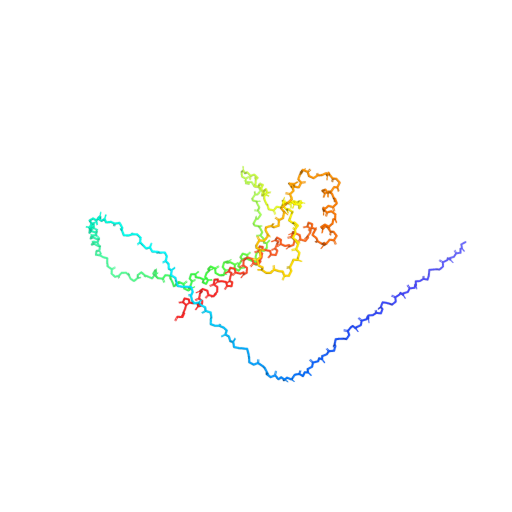.627 1.00 97.50 187 LYS A C 1
ATOM 1440 O O . LYS A 1 187 ? 8.687 -6.907 -21.694 1.00 97.50 187 LYS A O 1
ATOM 1445 N N . LEU A 1 188 ? 8.375 -4.994 -20.557 1.00 96.81 188 LEU A N 1
ATOM 1446 C CA . LEU A 1 188 ? 8.182 -4.139 -21.732 1.00 96.81 188 LEU A CA 1
ATOM 1447 C C . LEU A 1 188 ? 9.444 -4.088 -22.600 1.00 96.81 188 LEU A C 1
ATOM 1449 O O . LEU A 1 188 ? 9.382 -4.232 -23.817 1.00 96.81 188 LEU A O 1
ATOM 1453 N N . LYS A 1 189 ? 10.599 -3.933 -21.962 1.00 95.38 189 LYS A N 1
ATOM 1454 C CA . LYS A 1 189 ? 11.911 -3.945 -22.603 1.00 95.38 189 LYS A CA 1
ATOM 1455 C C . LYS A 1 189 ? 12.200 -5.267 -23.313 1.00 95.38 189 LYS A C 1
ATOM 1457 O O . LYS A 1 189 ? 12.624 -5.261 -24.468 1.00 95.38 189 LYS A O 1
ATOM 1462 N N . ASP A 1 190 ? 11.915 -6.388 -22.653 1.00 95.50 190 ASP A N 1
ATOM 1463 C CA . ASP A 1 190 ? 12.071 -7.718 -23.244 1.00 95.50 190 ASP A CA 1
ATOM 1464 C C . ASP A 1 190 ? 11.103 -7.937 -24.413 1.00 95.50 190 ASP A C 1
ATOM 1466 O O . ASP A 1 190 ? 11.481 -8.553 -25.407 1.00 95.50 190 ASP A O 1
ATOM 1470 N N . PHE A 1 191 ? 9.884 -7.397 -24.331 1.00 95.81 191 PHE A N 1
ATOM 1471 C CA . PHE A 1 191 ? 8.902 -7.427 -25.415 1.00 95.81 191 PHE A CA 1
ATOM 1472 C C . PHE A 1 191 ? 9.354 -6.621 -26.643 1.00 95.81 191 PHE A C 1
ATOM 1474 O O . PHE A 1 191 ? 9.240 -7.109 -27.759 1.00 95.81 191 PHE A O 1
ATOM 1481 N N . VAL A 1 192 ? 9.907 -5.417 -26.459 1.00 92.69 192 VAL A N 1
ATOM 1482 C CA . VAL A 1 192 ? 10.379 -4.551 -27.563 1.00 92.69 192 VAL A CA 1
ATOM 1483 C C . VAL A 1 192 ? 11.623 -5.112 -28.263 1.00 92.69 192 VAL A C 1
ATOM 1485 O O . VAL A 1 192 ? 11.910 -4.757 -29.406 1.00 92.69 192 VAL A O 1
ATOM 1488 N N . ARG A 1 193 ? 12.391 -5.965 -27.580 1.00 88.06 193 ARG A N 1
ATOM 1489 C CA . ARG A 1 193 ? 13.590 -6.602 -28.135 1.00 88.06 193 ARG A CA 1
ATOM 1490 C C . ARG A 1 193 ? 13.279 -7.805 -29.043 1.00 88.06 193 ARG A C 1
ATOM 1492 O O . ARG A 1 193 ? 14.174 -8.202 -29.791 1.00 88.06 193 ARG A O 1
ATOM 1499 N N . GLN A 1 194 ? 12.083 -8.396 -28.931 1.00 69.75 194 GLN A N 1
ATOM 1500 C CA . GLN A 1 194 ? 11.615 -9.523 -29.759 1.00 69.75 194 GLN A CA 1
ATOM 1501 C C . GLN A 1 194 ? 11.366 -9.094 -31.206 1.00 69.75 194 GLN A C 1
ATOM 1503 O O . GLN A 1 194 ? 11.692 -9.912 -32.096 1.00 69.75 194 GLN A O 1
#

Organism: NCBI:txid888268

Foldseek 3Di:
DDDDDDDDDDDDDDDDDDDDDDDDDDDDDDDDDDDDDDDPDDDDDDDDDDDDDDDDDDPDDPDDPDPPPPPPPPLNVLVVVLVVLVVVLVCPDDPDDPPVDPDDDDPVPPDPVDDDDAWDWDDDDDPDPPDPDDTDTDDGLVPDDPVVNVVVVVVCVVVVVDSVVVVVVSVVVVSVVSVVVSVVSVVVSVVVVD

Secondary structure (DSSP, 8-state):
------------------PPPP----------PPPP------PPPPP--------------------------HHHHHHHHHHHHHHHHH---PPPPPTT-SS----TTS---S-------B-------S---PPB--S-GGGS-HHHHHHHHHHHHHTT--HHHHHHHHHHHHHHHHHHHHHHHHHHHHHHH-